Protein AF-A0A369KAS7-F1 (afdb_monomer)

Nearest PDB structures (foldseek):
  7tut-assembly1_8  TM=4.478E-01  e=4.231E-01  Canis lupus
  7ocf-assembly1_E  TM=4.671E-01  e=6.446E+00  Rattus norvegicus
  7q83-assembly2_D  TM=2.898E-01  e=2.465E+00  Saccharomyces cerevisiae S288C
  7x8v-assembly5_E  TM=2.501E-01  e=6.800E+00  Oryza sativa Japonica Group

pLDDT: mean 84.28, std 13.98, range [41.56, 97.69]

Foldseek 3Di:
DDDDPPDPPPVVVVPLDDLLVLLVLLVVLLVLLVVLVVLVVVCPPPHDPVSVVVSVVSQVVSLVSLVVSLVSVCVQQVVSVVVVVVVVPVCPPPDDPDGSSRDDSPQVVVDPDCVRHPVVSVVSNVVVVVVVVVVVVVQLVVLVVVLVVLVVCCVPPVPPPPCCPVSVVVNVVSVVSND

Structure (mmCIF, N/CA/C/O backbone):
data_AF-A0A369KAS7-F1
#
_entry.id   AF-A0A369KAS7-F1
#
loop_
_atom_site.group_PDB
_atom_site.id
_atom_site.type_symbol
_atom_site.label_atom_id
_atom_site.label_alt_id
_atom_site.label_comp_id
_atom_site.label_asym_id
_atom_site.label_entity_id
_atom_site.label_seq_id
_atom_site.pdbx_PDB_ins_code
_atom_site.Cartn_x
_atom_site.Cartn_y
_atom_site.Cartn_z
_atom_site.occupancy
_atom_site.B_iso_or_equiv
_atom_site.auth_seq_id
_atom_site.auth_comp_id
_atom_site.auth_asym_id
_atom_site.auth_atom_id
_atom_site.pdbx_PDB_model_num
ATOM 1 N N . MET A 1 1 ? 56.489 -11.728 -17.240 1.00 41.56 1 MET A N 1
ATOM 2 C CA . MET A 1 1 ? 56.000 -10.384 -16.871 1.00 41.56 1 MET A CA 1
ATOM 3 C C . MET A 1 1 ? 54.566 -10.352 -17.334 1.00 41.56 1 MET A C 1
ATOM 5 O O . MET A 1 1 ? 54.304 -10.051 -18.486 1.00 41.56 1 MET A O 1
ATOM 9 N N . GLU A 1 2 ? 53.698 -10.860 -16.476 1.00 47.53 2 GLU A N 1
ATOM 10 C CA . GLU A 1 2 ? 52.339 -11.264 -16.804 1.00 47.53 2 GLU A CA 1
ATOM 11 C C . GLU A 1 2 ? 51.550 -11.097 -15.509 1.00 47.53 2 GLU A C 1
ATOM 13 O O . GLU A 1 2 ? 51.854 -11.744 -14.508 1.00 47.53 2 GLU A O 1
ATOM 18 N N . VAL A 1 3 ? 50.629 -10.144 -15.513 1.00 44.31 3 VAL A N 1
ATOM 19 C CA . VAL A 1 3 ? 49.544 -10.019 -14.544 1.00 44.31 3 VAL A CA 1
ATOM 20 C C . VAL A 1 3 ? 48.341 -9.723 -15.418 1.00 44.31 3 VAL A C 1
ATOM 22 O O . VAL A 1 3 ? 48.383 -8.781 -16.208 1.00 44.31 3 VAL A O 1
ATOM 25 N N . ALA A 1 4 ? 47.352 -10.606 -15.371 1.00 47.84 4 ALA A N 1
ATOM 26 C CA . ALA A 1 4 ? 46.187 -10.518 -16.231 1.00 47.84 4 ALA A CA 1
ATOM 27 C C . ALA A 1 4 ? 45.293 -9.345 -15.811 1.00 47.84 4 ALA A C 1
ATOM 29 O O . ALA A 1 4 ? 45.021 -9.182 -14.621 1.00 47.84 4 ALA A O 1
ATOM 30 N N . ASP A 1 5 ? 44.773 -8.613 -16.796 1.00 50.47 5 ASP A N 1
ATOM 31 C CA . ASP A 1 5 ? 43.513 -7.886 -16.648 1.00 50.47 5 ASP A CA 1
ATOM 32 C C . ASP A 1 5 ? 42.395 -8.935 -16.514 1.00 50.47 5 ASP A C 1
ATOM 34 O O . ASP A 1 5 ? 41.805 -9.377 -17.502 1.00 50.47 5 ASP A O 1
ATOM 38 N N . HIS A 1 6 ? 42.169 -9.417 -15.290 1.00 51.28 6 HIS A N 1
ATOM 39 C CA . HIS A 1 6 ? 41.098 -10.362 -14.988 1.00 51.28 6 HIS A CA 1
ATOM 40 C C . HIS A 1 6 ? 39.813 -9.603 -14.656 1.00 51.28 6 HIS A C 1
ATOM 42 O O . HIS A 1 6 ? 39.513 -9.348 -13.500 1.00 51.28 6 HIS A O 1
ATOM 48 N N . ASP A 1 7 ? 39.100 -9.243 -15.718 1.00 52.47 7 ASP A N 1
ATOM 49 C CA . ASP A 1 7 ? 37.638 -9.314 -15.819 1.00 52.47 7 ASP A CA 1
ATOM 50 C C . ASP A 1 7 ? 36.790 -8.963 -14.572 1.00 52.47 7 ASP A C 1
ATOM 52 O O . ASP A 1 7 ? 35.930 -9.732 -14.145 1.00 52.47 7 ASP A O 1
ATOM 56 N N . ASP A 1 8 ? 36.945 -7.743 -14.047 1.00 50.62 8 ASP A N 1
ATOM 57 C CA . ASP A 1 8 ? 36.027 -7.147 -13.051 1.00 50.62 8 ASP A CA 1
ATOM 58 C C . ASP A 1 8 ? 34.587 -6.923 -13.600 1.00 50.62 8 ASP A C 1
ATOM 60 O O . ASP A 1 8 ? 33.756 -6.302 -12.940 1.00 50.62 8 ASP A O 1
ATOM 64 N N . SER A 1 9 ? 34.258 -7.388 -14.818 1.00 54.03 9 SER A N 1
ATOM 65 C CA . SER A 1 9 ? 32.955 -7.150 -15.467 1.00 54.03 9 SER A CA 1
ATOM 66 C C . SER A 1 9 ? 31.914 -8.248 -15.210 1.00 54.03 9 SER A C 1
ATOM 68 O O . SER A 1 9 ? 30.724 -8.009 -15.427 1.00 54.03 9 SER A O 1
ATOM 70 N N . GLU A 1 10 ? 32.317 -9.442 -14.759 1.00 45.47 10 GLU A N 1
ATOM 71 C CA . GLU A 1 10 ? 31.379 -10.554 -14.519 1.00 45.47 10 GLU A CA 1
ATOM 72 C C . GLU A 1 10 ? 30.671 -10.490 -13.149 1.00 45.47 10 GLU A C 1
ATOM 74 O O . GLU A 1 10 ? 29.582 -11.051 -13.003 1.00 45.47 10 GLU A O 1
ATOM 79 N N . ASP A 1 11 ? 31.235 -9.800 -12.150 1.00 45.78 11 ASP A N 1
ATOM 80 C CA . ASP A 1 11 ? 30.704 -9.805 -10.772 1.00 45.78 11 ASP A CA 1
ATOM 81 C C . ASP A 1 11 ? 29.477 -8.877 -10.604 1.00 45.78 11 ASP A C 1
ATOM 83 O O . ASP A 1 11 ? 28.514 -9.219 -9.911 1.00 45.78 11 ASP A O 1
ATOM 87 N N . ASP A 1 12 ? 29.423 -7.759 -11.344 1.00 49.69 12 ASP A N 1
ATOM 88 C CA . ASP A 1 12 ? 28.273 -6.831 -11.364 1.00 49.69 12 ASP A CA 1
ATOM 89 C C . ASP A 1 12 ? 26.982 -7.477 -11.919 1.00 49.69 12 ASP A C 1
ATOM 91 O O . ASP A 1 12 ? 25.868 -7.066 -11.577 1.00 49.69 12 ASP A O 1
ATOM 95 N N . LEU A 1 13 ? 27.099 -8.527 -12.743 1.00 49.88 13 LEU A N 1
ATOM 96 C CA . LEU A 1 13 ? 25.947 -9.261 -13.282 1.00 49.88 13 LEU A CA 1
ATOM 97 C C . LEU A 1 13 ? 25.299 -10.204 -12.252 1.00 49.88 13 LEU A C 1
ATOM 99 O O . LEU A 1 13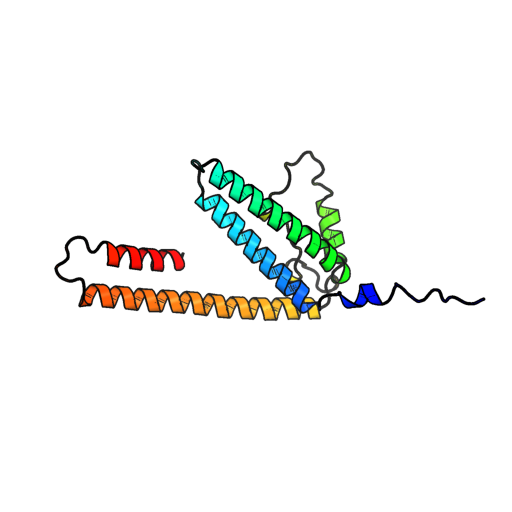 ? 24.134 -10.577 -12.412 1.00 49.88 13 LEU A O 1
ATOM 103 N N . GLN A 1 14 ? 26.010 -10.588 -11.185 1.00 51.88 14 GLN A N 1
ATOM 104 C CA . GLN A 1 14 ? 25.541 -11.603 -1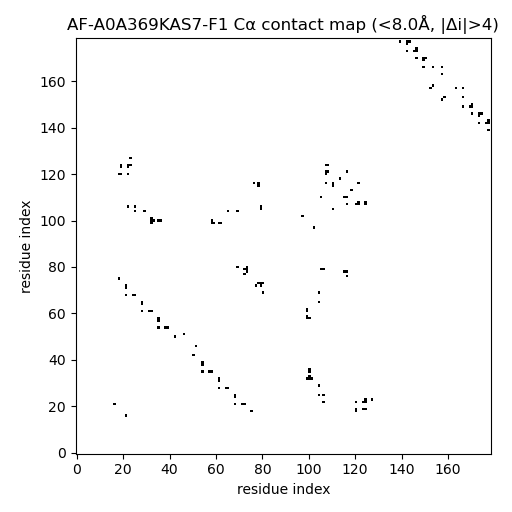0.230 1.00 51.88 14 GLN A CA 1
ATOM 105 C C . GLN A 1 14 ? 24.532 -11.072 -9.200 1.00 51.88 14 GLN A C 1
ATOM 107 O O . GLN A 1 14 ? 23.839 -11.861 -8.557 1.00 51.88 14 GLN A O 1
ATOM 112 N N . ASN A 1 15 ? 24.392 -9.749 -9.069 1.00 60.00 15 ASN A N 1
ATOM 113 C CA . ASN A 1 15 ? 23.429 -9.111 -8.162 1.00 60.00 15 ASN A CA 1
ATOM 114 C C . ASN A 1 15 ? 22.131 -8.650 -8.866 1.00 60.00 15 ASN A C 1
ATOM 116 O O . ASN A 1 15 ? 21.313 -7.935 -8.284 1.00 60.00 15 ASN A O 1
ATOM 120 N N . ILE A 1 16 ? 21.925 -9.042 -10.128 1.00 65.12 16 ILE A N 1
ATOM 121 C CA . ILE A 1 16 ? 20.727 -8.686 -10.894 1.00 65.12 16 ILE A CA 1
ATOM 122 C C . ILE A 1 16 ? 19.536 -9.541 -10.413 1.00 65.12 16 ILE A C 1
ATOM 124 O O . ILE A 1 16 ? 19.394 -10.720 -10.745 1.00 65.12 16 ILE A O 1
ATOM 128 N N . SER A 1 17 ? 18.656 -8.927 -9.621 1.00 78.62 17 SER A N 1
ATOM 129 C CA . SER A 1 17 ? 17.471 -9.562 -9.034 1.00 78.62 17 SER A CA 1
ATOM 130 C C . SER A 1 17 ? 16.457 -10.005 -10.093 1.00 78.62 17 SER A C 1
ATOM 132 O O . SER A 1 17 ? 15.989 -9.194 -10.885 1.00 78.62 17 SER A O 1
ATOM 134 N N . HIS A 1 18 ? 16.061 -11.284 -10.072 1.00 89.62 18 HIS A N 1
ATOM 135 C CA . HIS A 1 18 ? 15.159 -11.892 -11.061 1.00 89.62 18 HIS A CA 1
ATOM 136 C C . HIS A 1 18 ? 13.913 -11.019 -11.371 1.00 89.62 18 HIS A C 1
ATOM 138 O O . HIS A 1 18 ? 13.282 -10.526 -10.433 1.00 89.62 18 HIS A O 1
ATOM 144 N N . PRO A 1 19 ? 13.452 -10.900 -12.639 1.00 91.00 19 PRO A N 1
ATOM 145 C CA . PRO A 1 19 ? 12.406 -9.945 -13.035 1.00 91.00 19 PRO A CA 1
ATOM 146 C C . PRO A 1 19 ? 11.114 -9.985 -12.200 1.00 91.00 19 PRO A C 1
ATOM 148 O O . PRO A 1 19 ? 10.513 -8.952 -11.915 1.00 91.00 19 PRO A O 1
ATOM 151 N N . MET A 1 20 ? 10.690 -11.177 -11.765 1.00 92.62 20 MET A N 1
ATOM 152 C CA . MET A 1 20 ? 9.540 -11.346 -10.863 1.00 92.62 20 MET A CA 1
ATOM 153 C C . MET A 1 20 ? 9.744 -10.650 -9.504 1.00 92.62 20 MET A C 1
ATOM 155 O O . MET A 1 20 ? 8.800 -10.072 -8.971 1.00 92.62 20 MET A O 1
ATOM 159 N N . VAL A 1 21 ? 10.959 -10.689 -8.950 1.00 94.06 21 VAL A N 1
ATOM 160 C CA . VAL A 1 21 ? 11.313 -10.053 -7.672 1.00 94.06 21 VAL A CA 1
ATOM 161 C C . VAL A 1 21 ? 11.345 -8.535 -7.830 1.00 94.06 21 VAL A C 1
ATOM 163 O O . VAL A 1 21 ? 10.779 -7.839 -6.993 1.00 94.06 21 VAL A O 1
ATOM 166 N N . MET A 1 22 ? 11.881 -8.012 -8.939 1.00 94.44 22 MET A N 1
ATOM 167 C CA . MET A 1 22 ? 11.775 -6.585 -9.274 1.00 94.44 22 MET A CA 1
ATOM 168 C C . MET A 1 22 ? 10.300 -6.129 -9.337 1.00 94.44 22 MET A C 1
ATOM 170 O O . MET A 1 22 ? 9.957 -5.093 -8.764 1.00 94.44 22 MET A O 1
ATOM 174 N N . ILE A 1 23 ? 9.399 -6.897 -9.966 1.00 95.12 23 ILE A N 1
ATOM 175 C CA . ILE A 1 23 ? 7.957 -6.575 -9.974 1.00 95.12 23 ILE A CA 1
ATOM 176 C C . ILE A 1 23 ? 7.354 -6.644 -8.560 1.00 95.12 23 ILE A C 1
ATOM 178 O O . ILE A 1 23 ? 6.619 -5.735 -8.175 1.00 95.12 23 ILE A O 1
ATOM 182 N N . ALA A 1 24 ? 7.682 -7.667 -7.766 1.00 95.44 24 ALA A N 1
ATOM 183 C CA . ALA A 1 24 ? 7.203 -7.798 -6.387 1.00 95.44 24 ALA A CA 1
ATOM 184 C C . ALA A 1 24 ? 7.665 -6.628 -5.495 1.00 95.44 24 ALA A C 1
ATOM 186 O O . ALA A 1 24 ? 6.859 -6.067 -4.753 1.00 95.44 24 ALA A O 1
ATOM 187 N N . ASN A 1 25 ? 8.921 -6.193 -5.633 1.00 95.25 25 ASN A N 1
ATOM 188 C CA . ASN A 1 25 ? 9.454 -4.995 -4.980 1.00 95.25 25 ASN A CA 1
ATOM 189 C C . ASN A 1 25 ? 8.662 -3.740 -5.389 1.00 95.25 25 ASN A C 1
ATOM 191 O O . ASN A 1 25 ? 8.308 -2.930 -4.534 1.00 95.25 25 ASN A O 1
ATOM 195 N N . GLY A 1 26 ? 8.315 -3.605 -6.671 1.00 95.38 26 GLY A N 1
ATOM 196 C CA . GLY A 1 26 ? 7.485 -2.507 -7.172 1.00 95.38 26 GLY A CA 1
ATOM 197 C C . GLY A 1 26 ? 6.060 -2.501 -6.608 1.00 95.38 26 GLY A C 1
ATOM 198 O O . GLY A 1 26 ? 5.543 -1.442 -6.256 1.00 95.38 26 GLY A O 1
ATOM 199 N N . LEU A 1 27 ? 5.437 -3.673 -6.449 1.00 95.81 27 LEU A N 1
ATOM 200 C CA . LEU A 1 27 ? 4.130 -3.808 -5.791 1.00 95.81 27 LEU A CA 1
ATOM 201 C C . LEU A 1 27 ? 4.207 -3.465 -4.294 1.00 95.81 27 LEU A C 1
ATOM 203 O O . LEU A 1 27 ? 3.337 -2.759 -3.788 1.00 95.81 27 LEU A O 1
ATOM 207 N N . GLN A 1 28 ? 5.280 -3.866 -3.604 1.00 95.75 28 GLN A N 1
ATOM 208 C CA . GLN A 1 28 ? 5.523 -3.474 -2.211 1.00 95.75 28 GLN A CA 1
ATOM 209 C C . GLN A 1 28 ? 5.740 -1.957 -2.064 1.00 95.75 28 GLN A C 1
ATOM 211 O O . GLN A 1 28 ? 5.342 -1.377 -1.054 1.00 95.75 28 GLN A O 1
ATOM 216 N N . LEU A 1 29 ? 6.332 -1.290 -3.061 1.00 96.50 29 LEU A N 1
ATOM 217 C CA . LEU A 1 29 ? 6.420 0.172 -3.097 1.00 96.50 29 LEU A CA 1
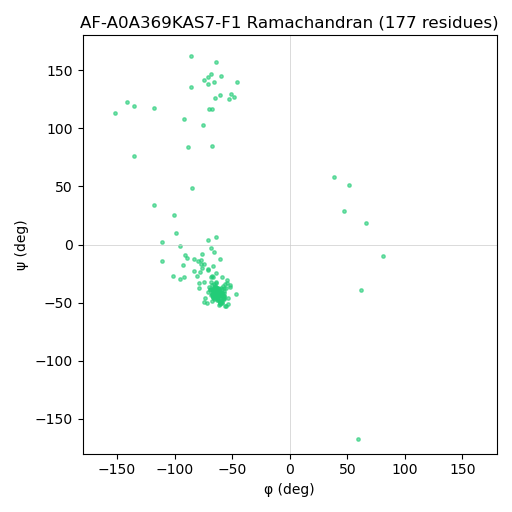ATOM 218 C C . LEU A 1 29 ? 5.049 0.828 -3.340 1.00 96.50 29 LEU A C 1
ATOM 220 O O . LEU A 1 29 ? 4.768 1.844 -2.710 1.00 96.50 29 LEU A O 1
ATOM 224 N N . GLU A 1 30 ? 4.176 0.240 -4.168 1.00 95.56 30 GLU A N 1
ATOM 225 C CA . GLU A 1 30 ? 2.780 0.689 -4.342 1.00 95.56 30 GLU A CA 1
ATOM 226 C C . GLU A 1 30 ? 1.975 0.544 -3.027 1.00 95.56 30 GLU A C 1
ATOM 228 O O . GLU A 1 30 ? 1.183 1.426 -2.685 1.00 95.56 30 GLU A O 1
ATOM 233 N N . ASP A 1 31 ? 2.206 -0.521 -2.247 1.00 94.25 31 ASP A N 1
ATOM 234 C CA . ASP A 1 31 ? 1.661 -0.688 -0.888 1.00 94.25 31 ASP A CA 1
ATOM 235 C C . ASP A 1 31 ? 2.241 0.333 0.113 1.00 94.25 31 ASP A C 1
ATOM 237 O O . ASP A 1 31 ? 1.487 0.936 0.881 1.00 94.25 31 ASP A O 1
ATOM 241 N N . ASP A 1 32 ? 3.560 0.566 0.111 1.00 94.94 32 ASP A N 1
ATOM 242 C CA . ASP A 1 32 ? 4.215 1.559 0.978 1.00 94.94 32 ASP A CA 1
ATOM 243 C C . ASP A 1 32 ? 3.742 2.996 0.648 1.00 94.94 32 ASP A C 1
ATOM 245 O O . ASP A 1 32 ? 3.560 3.802 1.564 1.00 94.94 32 ASP A O 1
ATOM 249 N N . GLN A 1 33 ? 3.490 3.321 -0.629 1.00 95.69 33 GLN A N 1
ATOM 250 C CA . GLN A 1 33 ? 2.911 4.603 -1.064 1.00 95.69 33 GLN A CA 1
ATOM 251 C C . GLN A 1 33 ? 1.469 4.782 -0.576 1.00 95.69 33 GLN A C 1
ATOM 253 O O . GLN A 1 33 ? 1.159 5.835 -0.015 1.00 95.69 33 GLN A O 1
ATOM 258 N N . ARG A 1 34 ? 0.608 3.764 -0.730 1.00 93.50 34 ARG A N 1
ATOM 259 C CA . ARG A 1 34 ? -0.773 3.791 -0.209 1.00 93.50 34 ARG A CA 1
ATOM 260 C C . ARG A 1 34 ? -0.787 3.992 1.304 1.00 93.50 34 ARG A C 1
ATOM 262 O O . ARG A 1 34 ? -1.361 4.964 1.781 1.00 93.50 34 ARG A O 1
ATOM 269 N N . ARG A 1 35 ? -0.008 3.194 2.042 1.00 92.19 35 ARG A N 1
ATOM 270 C CA . ARG A 1 35 ? 0.156 3.356 3.496 1.00 92.19 35 ARG A CA 1
ATOM 271 C C . ARG A 1 35 ? 0.666 4.745 3.873 1.00 92.19 35 ARG A C 1
ATOM 273 O O . ARG A 1 35 ? 0.261 5.272 4.906 1.00 92.19 35 ARG A O 1
ATOM 280 N N . LEU A 1 36 ? 1.566 5.348 3.092 1.00 93.06 36 LEU A N 1
ATOM 281 C CA . LEU A 1 36 ? 2.025 6.714 3.351 1.00 93.06 36 LEU A CA 1
ATOM 282 C C . LEU A 1 36 ? 0.886 7.729 3.173 1.00 93.06 36 LEU A C 1
ATOM 284 O O . LEU A 1 36 ? 0.759 8.603 4.026 1.00 93.06 36 LEU A O 1
ATOM 288 N N . ALA A 1 37 ? 0.053 7.596 2.137 1.00 92.44 37 ALA A N 1
ATOM 289 C CA . ALA A 1 37 ? -1.137 8.427 1.943 1.00 92.44 37 ALA A CA 1
ATOM 290 C C . ALA A 1 37 ? -2.128 8.286 3.114 1.00 92.44 37 ALA A C 1
ATOM 292 O O . ALA A 1 37 ? -2.466 9.292 3.737 1.00 92.44 37 ALA A O 1
ATOM 293 N N . ASP A 1 38 ? -2.464 7.058 3.521 1.00 90.50 38 ASP A N 1
ATOM 294 C CA . ASP A 1 38 ? -3.358 6.799 4.661 1.00 90.50 38 ASP A CA 1
ATOM 295 C C . ASP A 1 38 ? -2.835 7.445 5.962 1.00 90.50 38 ASP A C 1
ATOM 297 O O . ASP A 1 38 ? -3.590 8.022 6.745 1.00 90.50 38 ASP A O 1
ATOM 301 N N . ASN A 1 39 ? -1.513 7.396 6.194 1.00 88.88 39 ASN A N 1
ATOM 302 C CA . ASN A 1 39 ? -0.870 8.043 7.346 1.00 88.88 39 ASN A CA 1
ATOM 303 C C . ASN A 1 39 ? -0.895 9.583 7.272 1.00 88.88 39 ASN A C 1
ATOM 305 O O . ASN A 1 39 ? -0.841 10.226 8.321 1.00 88.88 39 ASN A O 1
ATOM 309 N N . ILE A 1 40 ? -0.925 10.178 6.074 1.00 88.94 40 ILE A N 1
ATOM 310 C CA . ILE A 1 40 ? -1.060 11.631 5.880 1.00 88.94 40 ILE A CA 1
ATOM 311 C C . ILE A 1 40 ? -2.487 12.052 6.226 1.00 88.94 40 ILE A C 1
ATOM 313 O O . ILE A 1 40 ? -2.677 12.955 7.043 1.00 88.94 40 ILE A O 1
ATOM 317 N N . ASP A 1 41 ? -3.474 11.359 5.662 1.00 88.38 41 ASP A N 1
ATOM 318 C CA . ASP A 1 41 ? -4.890 11.686 5.833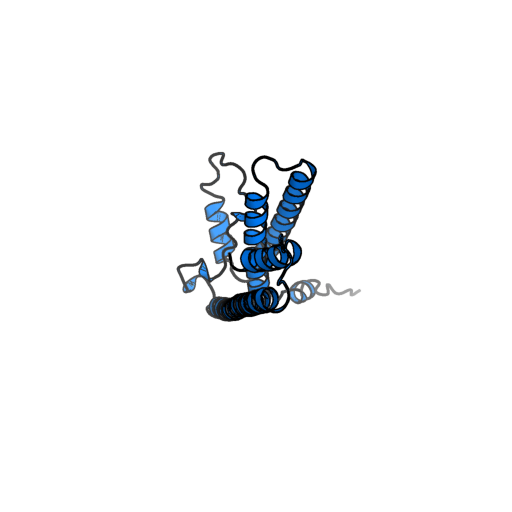 1.00 88.38 41 ASP A CA 1
ATOM 319 C C . ASP A 1 41 ? -5.348 11.472 7.286 1.00 88.38 41 ASP A C 1
ATOM 321 O O . ASP A 1 41 ? -6.054 12.311 7.850 1.00 88.38 41 ASP A O 1
ATOM 325 N N . ALA A 1 42 ? -4.853 10.422 7.951 1.00 87.00 42 ALA A N 1
ATOM 326 C CA . ALA A 1 42 ? -5.127 10.150 9.364 1.00 87.00 42 ALA A CA 1
ATOM 327 C C . ALA A 1 42 ? -4.531 11.184 10.344 1.00 87.00 42 ALA A C 1
ATOM 329 O O . ALA A 1 42 ? -4.957 11.244 11.500 1.00 87.00 42 ALA A O 1
ATOM 330 N N . LEU A 1 43 ? -3.542 11.987 9.930 1.00 85.75 43 LEU A N 1
ATOM 331 C CA . LEU A 1 43 ? -2.864 12.948 10.812 1.00 85.75 43 LEU A CA 1
ATOM 332 C C . LEU A 1 43 ? -3.653 14.252 11.009 1.00 85.75 43 LEU A C 1
ATOM 334 O O . LEU A 1 43 ? -3.518 14.904 12.049 1.00 85.75 43 LEU A O 1
ATOM 338 N N . GLY A 1 44 ? -4.484 14.617 10.028 1.00 78.19 44 GLY A N 1
ATOM 339 C CA . GLY A 1 44 ? -5.350 15.795 10.062 1.00 78.19 44 GLY A CA 1
ATOM 340 C C . GLY A 1 44 ? -4.623 17.140 10.229 1.00 78.19 44 GLY A C 1
ATOM 341 O O . GLY A 1 44 ? -3.405 17.261 10.114 1.00 78.19 44 GLY A O 1
ATOM 342 N N . GLN A 1 45 ? -5.394 18.192 10.525 1.00 75.38 45 GLN A N 1
ATOM 343 C CA . GLN A 1 45 ? -4.883 19.570 10.649 1.00 75.38 45 GLN A CA 1
ATOM 344 C C . GLN A 1 45 ? -4.125 19.856 11.961 1.00 75.38 45 GLN A C 1
ATOM 346 O O . GLN A 1 45 ? -3.542 20.928 12.114 1.00 75.38 45 GLN A O 1
ATOM 351 N N . HIS A 1 46 ? -4.138 18.930 12.923 1.00 79.44 46 HIS A N 1
ATOM 352 C CA . HIS A 1 46 ? -3.563 19.117 14.264 1.00 79.44 46 HIS A CA 1
ATOM 353 C C . HIS A 1 46 ? -2.421 18.133 14.553 1.00 79.44 46 HIS A C 1
ATOM 355 O O . HIS A 1 46 ? -2.222 17.694 15.686 1.00 79.44 46 HIS A O 1
ATOM 361 N N . ALA A 1 47 ? -1.657 17.792 13.514 1.00 82.94 47 ALA A N 1
ATOM 362 C CA . ALA A 1 47 ? -0.472 16.958 13.622 1.00 82.94 47 ALA A CA 1
ATOM 363 C C . ALA A 1 47 ? 0.596 17.594 14.533 1.00 82.94 47 ALA A C 1
ATOM 365 O O . ALA A 1 47 ? 1.025 18.732 14.340 1.00 82.94 47 ALA A O 1
ATOM 366 N N . THR A 1 48 ? 1.083 16.828 15.508 1.00 89.06 48 THR A N 1
ATOM 367 C CA . THR A 1 48 ? 2.185 17.234 16.391 1.00 89.06 48 THR A CA 1
ATOM 368 C C . THR A 1 48 ? 3.493 17.311 15.601 1.00 89.06 48 THR A C 1
ATOM 370 O O . THR A 1 48 ? 3.752 16.451 14.759 1.00 89.06 48 THR A O 1
ATOM 373 N N . SER A 1 49 ? 4.401 18.234 15.937 1.00 87.75 49 SER A N 1
ATOM 374 C CA . SER A 1 49 ? 5.715 18.367 15.276 1.00 87.75 49 SER A CA 1
ATOM 375 C C . SER A 1 49 ? 6.509 17.053 15.216 1.00 87.75 49 SER A C 1
ATOM 377 O O . SER A 1 49 ? 7.160 16.766 14.216 1.00 87.75 49 SER A O 1
ATOM 379 N N . LYS A 1 50 ? 6.400 16.204 16.252 1.00 90.19 50 LYS A N 1
ATOM 380 C CA . LYS A 1 50 ? 6.981 14.849 16.268 1.00 90.19 50 LYS A CA 1
ATOM 381 C C . LYS A 1 50 ? 6.376 13.936 15.194 1.00 90.19 50 LYS A C 1
ATOM 383 O O . LYS A 1 50 ? 7.113 13.210 14.541 1.00 90.19 50 LYS A O 1
ATOM 388 N N . GLN A 1 51 ? 5.057 13.975 15.004 1.00 88.00 51 GLN A N 1
ATOM 389 C CA . GLN A 1 51 ? 4.366 13.176 13.989 1.00 88.00 51 GLN A CA 1
ATOM 390 C C . GLN A 1 51 ? 4.735 13.650 12.576 1.00 88.00 51 GLN A C 1
ATOM 392 O O . GLN A 1 51 ? 5.046 12.822 11.724 1.00 88.00 51 GLN A O 1
ATOM 397 N N . LEU A 1 52 ? 4.789 14.970 12.354 1.00 88.06 52 LEU A N 1
ATOM 398 C CA . LEU A 1 52 ? 5.244 15.564 11.091 1.00 88.06 52 LEU A CA 1
ATOM 399 C C . LEU A 1 52 ? 6.695 15.178 10.762 1.00 88.06 52 LEU A C 1
ATOM 401 O O . LEU A 1 52 ? 6.983 14.807 9.627 1.00 88.06 52 LEU A O 1
ATOM 405 N N . ALA A 1 53 ? 7.594 15.192 11.751 1.00 90.69 53 ALA A N 1
ATOM 406 C CA . ALA A 1 53 ? 8.976 14.747 11.575 1.00 90.69 53 ALA A CA 1
ATOM 407 C C . ALA A 1 53 ? 9.064 13.255 11.197 1.00 90.69 53 ALA A C 1
ATOM 409 O O . ALA A 1 53 ? 9.741 12.912 10.230 1.00 90.69 53 ALA A O 1
ATOM 410 N N . THR A 1 54 ? 8.332 12.374 11.892 1.00 91.06 54 THR A N 1
ATOM 411 C CA . THR A 1 54 ? 8.270 10.936 11.561 1.00 91.06 54 THR A CA 1
ATOM 412 C C . THR A 1 54 ? 7.693 10.687 10.164 1.00 91.06 54 THR A C 1
ATOM 414 O O . THR A 1 54 ? 8.166 9.811 9.442 1.00 91.06 54 THR A O 1
ATOM 417 N N . LEU A 1 55 ? 6.683 11.457 9.757 1.00 90.38 55 LEU A N 1
ATOM 418 C CA . LEU A 1 55 ? 6.087 11.373 8.426 1.00 90.38 55 LEU A CA 1
ATOM 419 C C . LEU A 1 55 ? 7.075 11.813 7.331 1.00 90.38 55 LEU A C 1
ATOM 421 O O . LEU A 1 55 ? 7.224 11.120 6.324 1.00 90.38 55 LEU A O 1
ATOM 425 N N . ALA A 1 56 ? 7.787 12.924 7.543 1.00 90.00 56 ALA A N 1
ATOM 426 C CA . ALA A 1 56 ? 8.829 13.397 6.635 1.00 90.00 56 ALA A CA 1
ATOM 427 C C . ALA A 1 56 ? 9.981 12.384 6.514 1.00 90.00 56 ALA A C 1
ATOM 429 O O . ALA A 1 56 ? 10.457 12.122 5.410 1.00 90.00 56 ALA A O 1
ATOM 430 N N . GLU A 1 57 ? 10.390 11.759 7.621 1.00 92.75 57 GLU A N 1
ATOM 431 C CA . GLU A 1 57 ? 11.392 10.692 7.621 1.00 92.75 57 GLU A CA 1
ATOM 432 C C . GLU A 1 57 ? 10.941 9.487 6.779 1.00 92.75 57 GLU A C 1
ATOM 434 O O . GLU A 1 57 ? 11.659 9.087 5.862 1.00 92.75 57 GLU A O 1
ATOM 439 N N . ARG A 1 58 ? 9.730 8.960 7.016 1.00 91.69 58 ARG A N 1
ATOM 440 C CA . ARG A 1 58 ? 9.151 7.853 6.230 1.00 91.69 58 ARG A CA 1
ATOM 441 C C . ARG A 1 58 ? 9.051 8.189 4.742 1.00 91.69 58 ARG A C 1
ATOM 443 O O . ARG A 1 58 ? 9.425 7.372 3.906 1.00 91.69 58 ARG A O 1
ATOM 450 N N . SER A 1 59 ? 8.597 9.398 4.414 1.00 92.75 59 SER A N 1
ATOM 451 C CA . SER A 1 59 ? 8.518 9.888 3.035 1.00 92.75 59 SER A CA 1
ATOM 452 C C . SER A 1 59 ? 9.897 9.934 2.365 1.00 92.75 59 SER A C 1
ATOM 454 O O . SER A 1 59 ? 10.059 9.457 1.244 1.00 92.75 59 SER A O 1
ATOM 456 N N . ASN A 1 60 ? 10.925 10.415 3.068 1.00 93.19 60 ASN A N 1
ATOM 457 C CA . ASN A 1 60 ? 12.297 10.441 2.559 1.00 93.19 60 ASN A CA 1
ATOM 458 C C . ASN A 1 60 ? 12.896 9.033 2.397 1.00 93.19 60 ASN A C 1
ATOM 460 O O . ASN A 1 60 ? 13.585 8.776 1.409 1.00 93.19 60 ASN A O 1
ATOM 464 N N . GLN A 1 61 ? 12.626 8.112 3.328 1.00 94.44 61 GLN A N 1
ATOM 465 C CA . GLN A 1 61 ? 13.040 6.709 3.218 1.00 94.44 61 GLN A CA 1
ATOM 466 C C . GLN A 1 61 ? 12.389 6.032 2.003 1.00 94.44 61 GLN A C 1
ATOM 468 O O . GLN A 1 61 ? 13.093 5.430 1.192 1.00 94.44 61 GLN A O 1
ATOM 473 N N . LEU A 1 62 ? 11.072 6.186 1.823 1.00 94.94 62 LEU A N 1
ATOM 474 C CA . LEU A 1 62 ? 10.350 5.635 0.674 1.00 94.94 62 LEU A CA 1
ATOM 475 C C . LEU A 1 62 ? 10.857 6.224 -0.650 1.00 94.94 62 LEU A C 1
ATOM 477 O O . LEU A 1 62 ? 11.120 5.475 -1.585 1.00 94.94 62 LEU A O 1
ATOM 481 N N . ARG A 1 63 ? 11.103 7.539 -0.717 1.00 94.19 63 ARG A N 1
ATOM 482 C CA . ARG A 1 63 ? 11.654 8.196 -1.915 1.00 94.19 63 ARG A CA 1
ATOM 483 C C . ARG A 1 63 ? 13.021 7.632 -2.320 1.00 94.19 63 ARG A C 1
ATOM 485 O O . ARG A 1 63 ? 13.275 7.469 -3.509 1.00 94.19 63 ARG A O 1
ATOM 492 N N . ARG A 1 64 ? 13.880 7.288 -1.350 1.00 94.50 64 ARG A N 1
ATOM 493 C CA . ARG A 1 64 ? 15.167 6.614 -1.610 1.00 94.50 64 ARG A CA 1
ATOM 494 C C . ARG A 1 64 ? 14.975 5.196 -2.148 1.00 94.50 64 ARG A C 1
ATOM 496 O O . ARG A 1 64 ? 15.622 4.857 -3.133 1.00 94.50 64 ARG A O 1
ATOM 503 N N . LYS A 1 65 ? 14.067 4.401 -1.559 1.00 94.94 65 LYS A N 1
ATOM 504 C CA . LYS A 1 65 ? 13.733 3.060 -2.081 1.00 94.94 65 LYS A CA 1
ATOM 505 C C . LYS A 1 65 ? 13.219 3.132 -3.523 1.00 94.94 65 LYS A C 1
ATOM 507 O O . LYS A 1 65 ? 13.680 2.370 -4.363 1.00 94.94 65 LYS A O 1
ATOM 512 N N . ILE A 1 66 ? 12.305 4.067 -3.805 1.00 94.75 66 ILE A N 1
ATOM 513 C CA . ILE A 1 66 ? 11.759 4.286 -5.151 1.00 94.75 66 ILE A CA 1
ATOM 514 C C . ILE A 1 66 ? 12.882 4.626 -6.131 1.00 94.75 66 ILE A C 1
ATOM 516 O O . ILE A 1 66 ? 12.874 4.077 -7.223 1.00 94.75 66 ILE A O 1
ATOM 520 N N . SER A 1 67 ? 13.857 5.465 -5.754 1.00 93.38 67 SER A N 1
ATOM 521 C CA . SER A 1 67 ? 15.010 5.777 -6.614 1.00 93.38 67 SER A CA 1
ATOM 522 C C . SER A 1 67 ? 15.848 4.536 -6.935 1.00 93.38 67 SER A C 1
ATOM 524 O O . SER A 1 67 ? 16.039 4.233 -8.103 1.00 93.38 67 SER A O 1
ATOM 526 N N . ALA A 1 68 ? 16.270 3.768 -5.926 1.00 93.38 68 ALA A N 1
ATOM 527 C CA . ALA A 1 68 ? 17.087 2.571 -6.154 1.00 93.38 68 ALA A CA 1
ATOM 528 C C . ALA A 1 68 ? 16.361 1.522 -7.022 1.00 93.38 68 ALA A C 1
ATOM 530 O O . ALA A 1 68 ? 16.935 0.966 -7.954 1.00 93.38 68 ALA A O 1
ATOM 531 N N . TRP A 1 69 ? 15.067 1.308 -6.769 1.00 94.94 69 TRP A N 1
ATOM 532 C CA . TRP A 1 69 ? 14.234 0.422 -7.586 1.00 94.94 69 TRP A CA 1
ATOM 533 C C . TRP A 1 69 ? 13.980 0.974 -9.001 1.00 94.94 69 TRP A C 1
ATOM 535 O O . TRP A 1 69 ? 13.875 0.218 -9.956 1.00 94.94 69 TRP A O 1
ATOM 545 N N . THR A 1 70 ? 13.911 2.296 -9.166 1.00 92.94 70 THR A N 1
ATOM 546 C CA . THR A 1 70 ? 13.781 2.991 -10.463 1.00 92.94 70 THR A CA 1
ATOM 547 C C . THR A 1 70 ? 15.009 2.763 -11.351 1.00 92.94 70 THR A C 1
ATOM 549 O O . THR A 1 70 ? 14.864 2.681 -12.579 1.00 92.94 70 THR A O 1
ATOM 552 N N . ASP A 1 71 ? 16.186 2.639 -10.738 1.00 91.31 71 ASP A N 1
ATOM 553 C CA . ASP A 1 71 ? 17.449 2.332 -11.408 1.00 91.31 71 ASP A CA 1
ATOM 554 C C . ASP A 1 71 ? 17.497 0.842 -11.807 1.00 91.31 71 ASP A C 1
ATOM 556 O O . ASP A 1 71 ? 17.675 0.540 -12.988 1.00 91.31 71 ASP A O 1
ATOM 560 N N . GLU A 1 72 ? 17.184 -0.080 -10.886 1.00 91.31 72 GLU A N 1
ATOM 561 C CA . GLU A 1 72 ? 17.007 -1.527 -11.153 1.00 91.31 72 GLU A CA 1
ATOM 562 C C . GLU A 1 72 ? 15.986 -1.788 -12.282 1.00 91.31 72 GLU A C 1
ATOM 564 O O . GLU A 1 72 ? 16.251 -2.518 -13.239 1.00 91.31 72 GLU A O 1
ATOM 569 N N . GLN A 1 73 ? 14.833 -1.112 -12.233 1.00 92.44 73 GLN A N 1
ATOM 570 C CA . GLN A 1 73 ? 13.764 -1.208 -13.229 1.00 92.44 73 GLN A CA 1
ATOM 571 C C . GLN A 1 73 ? 14.230 -0.818 -14.640 1.00 92.44 73 GLN A C 1
ATOM 573 O O . GLN A 1 73 ? 13.667 -1.304 -15.622 1.00 92.44 73 GLN A O 1
ATOM 578 N N . SER A 1 74 ? 15.242 0.046 -14.774 1.00 90.94 74 SER A N 1
ATOM 579 C CA . SER A 1 74 ? 15.722 0.497 -16.087 1.00 90.94 74 SER A CA 1
ATOM 580 C C . SER A 1 74 ? 16.392 -0.615 -16.904 1.00 90.94 74 SER A C 1
ATOM 582 O O . SER A 1 74 ? 16.306 -0.583 -18.131 1.00 90.94 74 SER A O 1
ATOM 584 N N . ILE A 1 75 ? 16.965 -1.622 -16.232 1.00 89.81 75 ILE A N 1
ATOM 585 C CA . ILE A 1 75 ? 17.592 -2.804 -16.846 1.00 89.81 75 ILE A CA 1
ATOM 586 C C . ILE A 1 75 ? 16.529 -3.663 -17.547 1.00 89.81 75 ILE A C 1
ATOM 588 O O . ILE A 1 75 ? 16.736 -4.149 -18.657 1.00 89.81 75 ILE A O 1
ATOM 592 N N . TYR A 1 76 ? 15.364 -3.817 -16.912 1.00 88.31 76 TYR A N 1
ATOM 593 C CA . TYR A 1 76 ? 14.290 -4.701 -17.369 1.00 88.31 76 TYR A CA 1
ATOM 594 C C . TYR A 1 76 ? 13.206 -4.015 -18.203 1.00 88.31 76 TYR A C 1
ATOM 596 O O . TYR A 1 76 ? 12.578 -4.656 -19.045 1.00 88.31 76 TYR A O 1
ATOM 604 N N . MET A 1 77 ? 12.957 -2.726 -17.970 1.00 89.12 77 MET A N 1
ATOM 605 C CA . MET A 1 77 ? 11.941 -1.937 -18.671 1.00 89.12 77 MET A CA 1
ATOM 606 C C . MET A 1 77 ? 12.493 -0.562 -19.081 1.00 89.12 77 MET A C 1
ATOM 608 O O . MET A 1 77 ? 12.114 0.458 -18.494 1.00 89.12 77 MET A O 1
ATOM 612 N N . PRO A 1 78 ? 13.327 -0.479 -20.138 1.00 88.19 78 PRO A N 1
ATOM 613 C CA . PRO A 1 78 ? 13.823 0.797 -20.666 1.00 88.19 78 PRO A CA 1
ATOM 614 C C . PRO A 1 78 ? 12.694 1.781 -21.022 1.00 88.19 78 PRO A C 1
ATOM 616 O O . PRO A 1 78 ? 12.815 2.989 -20.809 1.00 88.19 78 PRO A O 1
ATOM 619 N N . SER A 1 79 ? 11.549 1.263 -21.478 1.00 88.06 79 SER A N 1
ATOM 620 C CA . SER A 1 79 ? 10.319 2.023 -21.730 1.00 88.06 79 SER A CA 1
ATOM 621 C C . SER A 1 79 ? 9.829 2.801 -20.499 1.00 88.06 79 SER A C 1
ATOM 623 O O . SER A 1 79 ? 9.327 3.915 -20.641 1.00 88.06 79 SER A O 1
ATOM 625 N N . ALA A 1 80 ? 10.015 2.280 -19.279 1.00 89.00 80 ALA A N 1
ATOM 626 C CA . ALA A 1 80 ? 9.678 2.990 -18.041 1.00 89.00 80 ALA A CA 1
ATOM 627 C C . ALA A 1 80 ? 10.590 4.199 -17.811 1.00 89.00 80 ALA A C 1
ATOM 629 O O . ALA A 1 80 ? 10.104 5.283 -17.486 1.00 89.00 80 ALA A O 1
ATOM 630 N N . ALA A 1 81 ? 11.895 4.052 -18.053 1.00 88.06 81 ALA A N 1
ATOM 631 C CA . ALA A 1 81 ? 12.838 5.165 -17.979 1.00 88.06 81 ALA A CA 1
ATOM 632 C C . ALA A 1 81 ? 12.509 6.264 -19.007 1.00 88.06 81 ALA A C 1
ATOM 634 O O . ALA A 1 81 ? 12.531 7.450 -18.667 1.00 88.06 81 ALA A O 1
ATOM 635 N N . GLN A 1 82 ? 12.107 5.889 -20.227 1.00 87.88 82 GLN A N 1
ATOM 636 C CA . GLN A 1 82 ? 11.659 6.841 -21.251 1.00 87.88 82 GLN A CA 1
ATOM 637 C C . GLN A 1 82 ? 10.401 7.616 -20.828 1.00 87.88 82 GLN A C 1
ATOM 639 O O . GLN A 1 82 ? 10.370 8.841 -20.968 1.00 87.88 82 GLN A O 1
ATOM 644 N N . GLN A 1 83 ? 9.383 6.944 -20.273 1.00 87.56 83 GLN A N 1
ATOM 645 C CA . GLN A 1 83 ? 8.176 7.623 -19.779 1.00 87.56 83 GLN A CA 1
ATOM 646 C C . GLN A 1 83 ? 8.486 8.548 -18.593 1.00 87.56 83 GLN A C 1
ATOM 648 O O . GLN A 1 83 ? 8.009 9.683 -18.562 1.00 87.56 83 GLN A O 1
ATOM 653 N N . ARG A 1 84 ? 9.345 8.117 -17.656 1.00 88.06 84 ARG A N 1
ATOM 654 C CA . ARG A 1 84 ? 9.821 8.957 -16.543 1.00 88.06 84 ARG A CA 1
ATOM 655 C C . ARG A 1 84 ? 10.520 10.224 -17.047 1.00 88.06 84 ARG A C 1
ATOM 657 O O . ARG A 1 84 ? 10.172 11.314 -16.604 1.00 88.06 84 ARG A O 1
ATOM 664 N N . LEU A 1 85 ? 11.425 10.113 -18.022 1.00 86.00 85 LEU A N 1
ATOM 665 C CA . LEU A 1 85 ? 12.096 11.272 -18.626 1.00 86.00 85 LEU A CA 1
ATOM 666 C C . LEU A 1 85 ? 11.122 12.192 -19.383 1.00 86.00 85 LEU A C 1
ATOM 668 O O . LEU A 1 85 ? 11.282 13.413 -19.360 1.00 86.00 85 LEU A O 1
ATOM 672 N N . ARG A 1 86 ? 10.103 11.630 -20.045 1.00 85.12 86 ARG A N 1
ATOM 673 C CA . ARG A 1 86 ? 9.061 12.414 -20.724 1.00 85.12 86 ARG A CA 1
ATOM 674 C C . ARG A 1 86 ? 8.215 13.218 -19.738 1.00 85.12 86 ARG A C 1
ATOM 676 O O . ARG A 1 86 ? 7.894 14.354 -20.055 1.00 85.12 86 ARG A O 1
ATOM 683 N N . ASN A 1 87 ? 7.914 12.663 -18.565 1.00 81.31 87 ASN A N 1
ATOM 684 C CA . ASN A 1 87 ? 7.181 13.348 -17.495 1.00 81.31 87 ASN A CA 1
ATOM 685 C C . ASN A 1 87 ? 8.041 14.337 -16.686 1.00 81.31 87 ASN A C 1
ATOM 687 O O . ASN A 1 87 ? 7.498 15.268 -16.115 1.00 81.31 87 ASN A O 1
ATOM 691 N N . GLN A 1 88 ? 9.368 14.175 -16.641 1.00 78.94 88 GLN A N 1
ATOM 692 C CA . GLN A 1 88 ? 10.276 15.196 -16.085 1.00 78.94 88 GLN A CA 1
ATOM 693 C C . GLN A 1 88 ? 10.450 16.400 -17.031 1.00 78.94 88 GLN A C 1
ATOM 695 O O . GLN A 1 88 ? 10.896 17.473 -16.627 1.00 78.94 88 GLN A O 1
ATOM 700 N N . ARG A 1 89 ? 10.070 16.226 -18.302 1.00 73.44 89 ARG A N 1
ATOM 701 C CA . ARG A 1 89 ? 9.706 17.305 -19.229 1.00 73.44 89 ARG A CA 1
ATOM 702 C C . ARG A 1 89 ? 8.212 17.627 -19.028 1.00 73.44 89 ARG A C 1
ATOM 704 O O . ARG A 1 89 ? 7.487 16.849 -18.423 1.00 73.44 89 ARG A O 1
ATOM 711 N N . SER A 1 90 ? 7.740 18.783 -19.484 1.00 64.81 90 SER A N 1
ATOM 712 C CA . SER A 1 90 ? 6.488 19.445 -19.047 1.00 64.81 90 SER A CA 1
ATOM 713 C C . SER A 1 90 ? 6.427 19.860 -17.562 1.00 64.81 90 SER A C 1
ATOM 715 O O . SER A 1 90 ? 6.019 20.987 -17.305 1.00 64.81 90 SER A O 1
ATOM 717 N N . ASP A 1 91 ? 6.938 19.080 -16.600 1.00 63.00 91 ASP A N 1
ATOM 718 C CA . ASP A 1 91 ? 6.987 19.485 -15.173 1.00 63.00 91 ASP A CA 1
ATOM 719 C C . ASP A 1 91 ? 7.920 20.692 -14.891 1.00 63.00 91 ASP A C 1
ATOM 721 O O . ASP A 1 91 ? 7.949 21.229 -13.783 1.00 63.00 91 ASP A O 1
ATOM 725 N N . TYR A 1 92 ? 8.675 21.162 -15.893 1.00 56.41 92 TYR A N 1
ATOM 726 C CA . TYR A 1 92 ? 9.626 22.276 -15.787 1.00 56.41 92 TYR A CA 1
ATOM 727 C C . TYR A 1 92 ? 8.994 23.667 -15.558 1.00 56.41 92 TYR A C 1
ATOM 729 O O . TYR A 1 92 ? 9.726 24.638 -15.365 1.00 56.41 92 TYR A O 1
ATOM 737 N N . GLU A 1 93 ? 7.664 23.799 -15.537 1.00 55.31 93 GLU A N 1
ATOM 738 C CA . GLU A 1 93 ? 6.953 25.069 -15.297 1.00 55.31 93 GLU A CA 1
ATOM 739 C C . GLU A 1 93 ? 6.757 25.393 -13.800 1.00 55.31 93 GLU A C 1
ATOM 741 O O . GLU A 1 93 ? 5.671 25.745 -13.347 1.00 55.31 93 GLU A O 1
ATOM 746 N N . GLY A 1 94 ? 7.826 25.284 -13.002 1.00 53.50 94 GLY A N 1
ATOM 747 C CA . GLY A 1 94 ? 7.838 25.744 -11.602 1.00 53.50 94 GLY A CA 1
ATOM 748 C C . GLY A 1 94 ? 6.906 24.983 -10.648 1.00 53.50 94 GLY A C 1
ATOM 749 O O . GLY A 1 94 ? 6.577 25.494 -9.575 1.00 53.50 94 GLY A O 1
ATOM 750 N N . VAL A 1 95 ? 6.474 23.777 -11.024 1.00 58.12 95 VAL A N 1
ATOM 751 C CA . VAL A 1 95 ? 5.571 22.939 -10.227 1.00 58.12 95 VAL A CA 1
ATOM 752 C C . VAL A 1 95 ? 6.259 22.502 -8.928 1.00 58.12 95 VAL A C 1
ATOM 754 O O . VAL A 1 95 ? 7.447 22.173 -8.902 1.00 58.12 95 VAL A O 1
ATOM 757 N N . ALA A 1 96 ? 5.511 22.505 -7.820 1.00 60.00 96 ALA A N 1
ATOM 758 C CA . ALA A 1 96 ? 6.023 22.062 -6.526 1.00 60.00 96 ALA A CA 1
ATOM 759 C C . ALA A 1 96 ? 6.497 20.598 -6.584 1.00 60.00 96 ALA A C 1
ATOM 761 O O . ALA A 1 96 ? 5.893 19.770 -7.264 1.00 60.00 96 ALA A O 1
ATOM 762 N N . ALA A 1 97 ? 7.558 20.269 -5.841 1.00 70.06 97 ALA A N 1
ATOM 763 C CA . ALA A 1 97 ? 8.160 18.938 -5.871 1.00 70.06 97 ALA A CA 1
ATOM 764 C C . ALA A 1 97 ? 7.122 17.824 -5.625 1.00 70.06 97 ALA A C 1
ATOM 766 O O . ALA A 1 97 ? 6.448 17.819 -4.592 1.00 70.06 97 ALA A O 1
ATOM 767 N N . ILE A 1 98 ? 7.047 16.863 -6.556 1.00 78.06 98 ILE A N 1
ATOM 768 C CA . ILE A 1 98 ? 6.120 15.721 -6.504 1.00 78.06 98 ILE A CA 1
ATOM 769 C C . ILE A 1 98 ? 6.226 15.027 -5.138 1.00 78.06 98 ILE A C 1
ATOM 771 O O . ILE A 1 98 ? 7.333 14.711 -4.668 1.00 78.06 98 ILE A O 1
ATOM 775 N N . LYS A 1 99 ? 5.071 14.802 -4.498 1.00 84.88 99 LYS A N 1
ATOM 776 C CA . LYS A 1 99 ? 4.980 14.110 -3.208 1.00 84.88 99 LYS A CA 1
ATOM 777 C C . LYS A 1 99 ? 5.295 12.630 -3.402 1.00 84.88 99 LYS A C 1
ATOM 779 O O . LYS A 1 99 ? 4.913 12.041 -4.405 1.00 84.88 99 LYS A O 1
ATOM 784 N N . THR A 1 100 ? 5.953 12.006 -2.431 1.00 86.44 100 THR A N 1
ATOM 785 C CA . THR A 1 100 ? 6.460 10.630 -2.569 1.00 86.44 100 THR A CA 1
ATOM 786 C C . THR A 1 100 ? 5.371 9.595 -2.883 1.00 86.44 100 THR A C 1
ATOM 788 O O . THR A 1 100 ? 5.620 8.671 -3.656 1.00 86.44 100 THR A O 1
ATOM 791 N N . GLN A 1 101 ? 4.166 9.759 -2.333 1.00 88.69 101 GLN A N 1
ATOM 792 C CA . GLN A 1 101 ? 3.018 8.890 -2.610 1.00 88.69 101 GLN A CA 1
ATOM 793 C C . GLN A 1 101 ? 2.427 9.057 -4.023 1.00 88.69 101 GLN A C 1
ATOM 795 O O . GLN A 1 101 ? 1.789 8.135 -4.515 1.00 88.69 101 GLN A O 1
ATOM 800 N N . ASP A 1 102 ? 2.684 10.190 -4.687 1.00 86.88 102 ASP A N 1
ATOM 801 C CA . ASP A 1 102 ? 2.159 10.514 -6.022 1.00 86.88 102 ASP A CA 1
ATOM 802 C C . ASP A 1 102 ? 3.157 10.144 -7.149 1.00 86.88 102 ASP A C 1
ATOM 804 O O . ASP A 1 102 ? 2.876 10.337 -8.333 1.00 86.88 102 ASP A O 1
ATOM 808 N N . ILE A 1 103 ? 4.346 9.619 -6.807 1.00 89.12 103 ILE A N 1
ATOM 809 C CA . ILE A 1 103 ? 5.366 9.218 -7.789 1.00 89.12 103 ILE A CA 1
ATOM 810 C C . ILE A 1 103 ? 4.893 7.972 -8.549 1.00 89.12 103 ILE A C 1
ATOM 812 O O . ILE A 1 103 ? 4.765 6.891 -7.976 1.00 89.12 103 ILE A O 1
ATOM 816 N N . LEU A 1 104 ? 4.702 8.099 -9.862 1.00 89.62 104 LEU A N 1
ATOM 817 C CA . LEU A 1 104 ? 4.347 6.977 -10.732 1.00 89.62 104 LEU A CA 1
ATOM 818 C C . LEU A 1 104 ? 5.506 5.972 -10.841 1.00 89.62 104 LEU A C 1
ATOM 820 O O . LEU A 1 104 ? 6.556 6.285 -11.402 1.00 89.62 104 LEU A O 1
ATOM 824 N N . LEU A 1 105 ? 5.281 4.744 -10.366 1.00 91.31 105 LEU A N 1
ATOM 825 C CA . LEU A 1 105 ? 6.256 3.644 -10.417 1.00 91.31 105 LEU A CA 1
ATOM 826 C C . LEU A 1 105 ? 6.388 2.985 -11.805 1.00 91.31 105 LEU A C 1
ATOM 828 O O . LEU A 1 105 ? 7.325 2.232 -12.034 1.00 91.31 105 LEU A O 1
ATOM 832 N N . TRP A 1 106 ? 5.470 3.242 -12.743 1.00 91.31 106 TRP A N 1
ATOM 833 C CA . TRP A 1 106 ? 5.490 2.647 -14.094 1.00 91.31 106 TRP A CA 1
ATOM 834 C C . TRP A 1 106 ? 5.624 1.111 -14.102 1.00 91.31 106 TRP A C 1
ATOM 836 O O . TRP A 1 106 ? 6.475 0.548 -14.783 1.00 91.31 106 TRP A O 1
ATOM 846 N N . LEU A 1 107 ? 4.777 0.422 -13.333 1.00 91.81 107 LEU A N 1
ATOM 847 C CA . LEU A 1 107 ? 4.596 -1.031 -13.451 1.00 91.81 107 LEU A CA 1
ATOM 848 C C . LEU A 1 107 ? 4.012 -1.410 -14.835 1.00 91.81 107 LEU A C 1
ATOM 850 O O . LEU A 1 107 ? 3.360 -0.554 -15.444 1.00 91.81 107 LEU A O 1
ATOM 854 N N . PRO A 1 108 ? 4.194 -2.657 -15.327 1.00 91.56 108 PRO A N 1
ATOM 855 C CA . PRO A 1 108 ? 3.680 -3.115 -16.626 1.00 91.56 108 PRO A CA 1
ATOM 856 C C . PRO A 1 108 ? 2.213 -2.741 -16.894 1.00 91.56 108 PRO A C 1
ATOM 858 O O . PRO A 1 108 ? 1.890 -2.212 -17.954 1.00 91.56 108 PRO A O 1
ATOM 861 N N . SER A 1 109 ? 1.338 -2.881 -15.897 1.00 90.25 109 SER A N 1
ATOM 862 C CA . SER A 1 109 ? -0.086 -2.515 -15.942 1.00 90.25 109 SER A CA 1
ATOM 863 C C . SER A 1 109 ? -0.388 -1.033 -16.214 1.00 90.25 109 SER A C 1
ATOM 865 O O . SER A 1 109 ? -1.538 -0.682 -16.488 1.00 90.25 109 SER A O 1
ATOM 867 N N . LYS A 1 110 ? 0.605 -0.137 -16.134 1.00 89.19 110 LYS A N 1
ATOM 868 C CA . LYS A 1 110 ? 0.469 1.288 -16.489 1.00 89.19 110 LYS A CA 1
ATOM 869 C C . LYS A 1 110 ? 0.807 1.574 -17.958 1.00 89.19 110 LYS A C 1
ATOM 871 O O . LYS A 1 110 ? 0.544 2.683 -18.428 1.00 89.19 110 LYS A O 1
ATOM 876 N N . PHE A 1 111 ? 1.354 0.606 -18.692 1.00 85.06 111 PHE A N 1
ATOM 877 C CA . PHE A 1 111 ? 1.573 0.712 -20.132 1.00 85.06 111 PHE A CA 1
ATOM 878 C C . PHE A 1 111 ? 0.311 0.292 -20.885 1.00 85.06 111 PHE A C 1
ATOM 880 O O . PHE A 1 111 ? -0.333 -0.701 -20.563 1.00 85.06 111 PHE A O 1
ATOM 887 N N . LYS A 1 112 ? -0.055 1.080 -21.899 1.00 76.44 112 LYS A N 1
ATOM 888 C CA . LYS A 1 112 ? -1.181 0.779 -22.802 1.00 76.44 112 LYS A CA 1
ATOM 889 C C . LYS A 1 112 ? -0.771 -0.062 -24.009 1.00 76.44 112 LYS A C 1
ATOM 891 O O . LYS A 1 112 ? -1.635 -0.500 -24.757 1.00 76.44 112 LYS A O 1
ATOM 896 N N . ASP A 1 113 ? 0.531 -0.203 -24.209 1.00 71.75 113 ASP A N 1
ATOM 897 C CA . ASP A 1 113 ? 1.146 -0.853 -25.352 1.00 71.75 113 ASP A CA 1
ATOM 898 C C . ASP A 1 113 ? 1.933 -2.060 -24.841 1.00 71.75 113 ASP A C 1
ATOM 900 O O . ASP A 1 113 ? 2.849 -1.908 -24.027 1.00 71.75 113 ASP A O 1
ATOM 904 N N . THR A 1 114 ? 1.528 -3.252 -25.274 1.00 63.12 114 THR A N 1
ATOM 905 C CA . THR A 1 114 ? 2.183 -4.517 -24.924 1.00 63.12 114 THR A CA 1
ATOM 906 C C . THR A 1 114 ? 3.536 -4.676 -25.598 1.00 63.12 114 THR A C 1
ATOM 908 O O . THR A 1 114 ? 4.372 -5.404 -25.079 1.00 63.12 114 THR A O 1
ATOM 911 N N . ASP A 1 115 ? 3.797 -3.974 -26.700 1.00 62.81 115 ASP A N 1
ATOM 912 C CA . ASP A 1 115 ? 5.069 -4.090 -27.419 1.00 62.81 115 ASP A CA 1
ATOM 913 C C . ASP A 1 115 ? 6.188 -3.322 -26.688 1.00 62.81 115 ASP A C 1
ATOM 915 O O . ASP A 1 115 ? 7.375 -3.579 -26.886 1.00 62.81 115 ASP A O 1
ATOM 919 N N . ALA A 1 116 ? 5.816 -2.413 -25.776 1.00 68.25 116 ALA A N 1
ATOM 920 C CA . ALA A 1 116 ? 6.739 -1.646 -24.945 1.00 68.25 116 ALA A CA 1
ATOM 921 C C . ALA A 1 116 ? 7.216 -2.388 -23.678 1.00 68.25 116 ALA A C 1
ATOM 923 O O . ALA A 1 116 ? 8.146 -1.904 -23.024 1.00 68.25 116 ALA A O 1
ATOM 924 N N . VAL A 1 117 ? 6.590 -3.511 -23.296 1.00 74.75 117 VAL A N 1
ATOM 925 C CA . VAL A 1 117 ? 6.916 -4.277 -22.078 1.00 74.75 117 VAL A CA 1
ATOM 926 C C . VAL A 1 117 ? 6.821 -5.778 -22.343 1.00 74.75 117 VAL A C 1
ATOM 928 O O . VAL A 1 117 ? 5.760 -6.286 -22.690 1.00 74.75 117 VAL A O 1
ATOM 931 N N . THR A 1 118 ? 7.913 -6.508 -22.107 1.00 80.62 118 THR A N 1
ATOM 932 C CA . THR A 1 118 ? 7.999 -7.964 -22.303 1.00 80.62 118 THR A CA 1
ATOM 933 C C . THR A 1 118 ? 6.814 -8.702 -21.674 1.00 80.62 118 THR A C 1
ATOM 935 O O . THR A 1 118 ? 6.560 -8.559 -20.478 1.00 80.62 118 THR A O 1
ATOM 938 N N . GLY A 1 119 ? 6.121 -9.542 -22.454 1.00 85.62 119 GLY A N 1
ATOM 939 C CA . GLY A 1 119 ? 4.900 -10.236 -22.015 1.00 85.62 119 GLY A CA 1
ATOM 940 C C . GLY A 1 119 ? 5.052 -11.049 -20.721 1.00 85.62 119 GLY A C 1
ATOM 941 O O . GLY A 1 119 ? 4.112 -11.123 -19.927 1.00 85.62 119 GLY A O 1
ATOM 942 N N . ASP A 1 120 ? 6.249 -11.575 -20.449 1.00 89.12 120 ASP A N 1
ATOM 943 C CA . ASP A 1 120 ? 6.566 -12.272 -19.197 1.00 89.12 120 ASP A CA 1
ATOM 944 C C . ASP A 1 120 ? 6.452 -11.366 -17.962 1.00 89.12 120 ASP A C 1
ATOM 946 O O . ASP A 1 120 ? 5.947 -11.802 -16.929 1.00 89.12 120 ASP A O 1
ATOM 950 N N . LEU A 1 121 ? 6.846 -10.090 -18.058 1.00 91.12 121 LEU A N 1
ATOM 951 C CA . LEU A 1 121 ? 6.709 -9.113 -16.968 1.00 91.12 121 LEU A CA 1
ATOM 952 C C . LEU A 1 121 ? 5.235 -8.838 -16.656 1.00 91.12 121 LEU A C 1
ATOM 954 O O . LEU A 1 121 ? 4.848 -8.798 -15.488 1.00 91.12 121 LEU A O 1
ATOM 958 N N . CYS A 1 122 ? 4.406 -8.719 -17.696 1.00 91.56 122 CYS A N 1
ATOM 959 C CA . CYS A 1 122 ? 2.956 -8.591 -17.563 1.00 91.56 122 CYS A CA 1
ATOM 960 C C . CYS A 1 122 ? 2.341 -9.841 -16.907 1.00 91.56 122 CYS A C 1
ATOM 962 O O . CYS A 1 122 ? 1.499 -9.718 -16.018 1.00 91.56 122 CYS A O 1
ATOM 964 N N . MET A 1 123 ? 2.797 -11.046 -17.278 1.00 93.44 123 MET A N 1
ATOM 965 C CA . MET A 1 123 ? 2.383 -12.298 -16.631 1.00 93.44 123 MET A CA 1
ATOM 966 C C . MET A 1 123 ? 2.824 -12.365 -15.158 1.00 93.44 123 MET A C 1
ATOM 968 O O . MET A 1 123 ? 2.059 -12.848 -14.319 1.00 93.44 123 MET A O 1
ATOM 972 N N . TYR A 1 124 ? 4.037 -11.914 -14.824 1.00 94.38 124 TYR A N 1
ATOM 973 C CA . TYR A 1 124 ? 4.515 -11.887 -13.440 1.00 94.38 124 TYR A CA 1
ATOM 974 C C . TYR A 1 124 ? 3.709 -10.904 -12.587 1.00 94.38 124 TYR A C 1
ATOM 976 O O . TYR A 1 124 ? 3.256 -11.290 -11.510 1.00 94.38 124 TYR A O 1
ATOM 984 N N . GLU A 1 125 ? 3.454 -9.683 -13.071 1.00 94.94 125 GLU A N 1
ATOM 985 C CA . GLU A 1 125 ? 2.592 -8.728 -12.362 1.00 94.94 125 GLU A CA 1
ATOM 986 C C . GLU A 1 125 ? 1.173 -9.278 -12.192 1.00 94.94 125 GLU A C 1
ATOM 988 O O . GLU A 1 125 ? 0.626 -9.196 -11.094 1.00 94.94 125 GLU A O 1
ATOM 993 N N . TRP A 1 126 ? 0.597 -9.896 -13.231 1.00 95.00 126 TRP A N 1
ATOM 994 C CA . TRP A 1 126 ? -0.726 -10.517 -13.152 1.00 95.00 126 TRP A CA 1
ATOM 995 C C . TRP A 1 126 ? -0.811 -11.553 -12.024 1.00 95.00 126 TRP A C 1
ATOM 997 O O . TRP A 1 126 ? -1.681 -11.447 -11.161 1.00 95.00 126 TRP A O 1
ATOM 1007 N N . LYS A 1 127 ? 0.118 -12.518 -11.984 1.00 96.62 127 LYS A N 1
ATOM 1008 C CA . LYS A 1 127 ? 0.140 -13.576 -10.957 1.00 96.62 127 LYS A CA 1
ATOM 1009 C C . LYS A 1 127 ? 0.349 -13.021 -9.546 1.00 96.62 127 LYS A C 1
ATOM 1011 O O . LYS A 1 127 ? -0.268 -13.506 -8.602 1.00 96.62 127 LYS A O 1
ATOM 1016 N N . LEU A 1 128 ? 1.196 -12.002 -9.395 1.00 96.56 128 LEU A N 1
ATOM 1017 C CA . LEU A 1 128 ? 1.433 -11.353 -8.104 1.00 96.56 128 LEU A CA 1
ATOM 1018 C C . LEU A 1 128 ? 0.194 -10.579 -7.625 1.00 96.56 128 LEU A C 1
ATOM 1020 O O . LEU A 1 128 ? -0.193 -10.716 -6.466 1.00 96.56 128 LEU A O 1
ATOM 1024 N N . ARG A 1 129 ? -0.481 -9.835 -8.514 1.00 96.12 129 ARG A N 1
ATOM 1025 C CA . ARG A 1 129 ? -1.738 -9.136 -8.192 1.00 96.12 129 ARG A CA 1
ATOM 1026 C C . ARG A 1 129 ? -2.896 -10.097 -7.918 1.00 96.12 129 ARG A C 1
ATOM 1028 O O . ARG A 1 129 ? -3.713 -9.813 -7.048 1.00 96.12 129 ARG A O 1
ATOM 1035 N N . GLU A 1 130 ? -2.959 -11.234 -8.609 1.00 97.31 130 GLU A N 1
ATOM 1036 C CA . GLU A 1 130 ? -3.908 -12.311 -8.305 1.00 97.31 130 GLU A CA 1
ATOM 1037 C C . GLU A 1 130 ? -3.686 -12.854 -6.881 1.00 97.31 130 GLU A C 1
ATOM 1039 O O . GLU A 1 130 ? -4.641 -12.949 -6.111 1.00 97.31 130 GLU A O 1
ATOM 1044 N N . GLY A 1 131 ? -2.431 -13.110 -6.489 1.00 96.56 131 GLY A N 1
ATOM 1045 C CA . GLY A 1 131 ? -2.067 -13.467 -5.112 1.00 96.56 131 GLY A CA 1
ATOM 1046 C C . GLY A 1 131 ? -2.520 -12.420 -4.088 1.00 96.56 131 GLY A C 1
ATOM 1047 O O . GLY A 1 131 ? -3.273 -12.747 -3.172 1.00 96.56 131 GLY A O 1
ATOM 1048 N N . GLN A 1 132 ? -2.164 -11.146 -4.303 1.00 95.25 132 GLN A N 1
ATOM 1049 C CA . GLN A 1 132 ? -2.598 -10.030 -3.448 1.00 95.25 132 GLN A CA 1
ATOM 1050 C C . GLN A 1 132 ? -4.131 -9.945 -3.314 1.00 95.25 132 GLN A C 1
ATOM 1052 O O . GLN A 1 132 ? -4.640 -9.640 -2.235 1.00 95.25 132 GLN A O 1
ATOM 1057 N N . ALA A 1 133 ? -4.883 -10.230 -4.382 1.00 95.94 133 ALA A N 1
ATOM 1058 C CA . ALA A 1 133 ? -6.344 -10.230 -4.352 1.00 95.94 133 ALA A CA 1
ATOM 1059 C C . ALA A 1 133 ? -6.920 -11.382 -3.507 1.00 95.94 133 ALA A C 1
ATOM 1061 O O . ALA A 1 133 ? -7.899 -11.172 -2.786 1.00 95.94 133 ALA A O 1
ATOM 1062 N N . TYR A 1 134 ? -6.318 -12.576 -3.550 1.00 97.69 134 TYR A N 1
ATOM 1063 C CA . TYR A 1 134 ? -6.697 -13.685 -2.666 1.00 97.69 134 TYR A CA 1
ATOM 1064 C C . TYR A 1 134 ? -6.371 -13.390 -1.197 1.00 97.69 134 TYR A C 1
ATOM 1066 O O . TYR A 1 134 ? -7.226 -13.627 -0.339 1.00 97.69 134 TYR A O 1
ATOM 1074 N N . ASP A 1 135 ? -5.196 -12.826 -0.911 1.00 95.69 135 ASP A N 1
ATOM 1075 C CA . ASP A 1 135 ? -4.781 -12.460 0.448 1.00 95.69 135 ASP A CA 1
ATOM 1076 C C . ASP A 1 135 ? -5.703 -11.388 1.049 1.00 95.69 135 ASP A C 1
ATOM 1078 O O . ASP A 1 135 ? -6.235 -11.568 2.147 1.00 95.69 135 ASP A O 1
ATOM 1082 N N . ALA A 1 136 ? -5.989 -10.316 0.300 1.00 93.00 136 ALA A N 1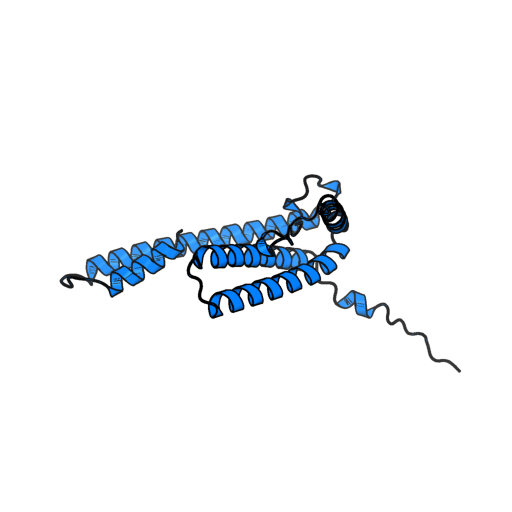
ATOM 1083 C CA . ALA A 1 136 ? -6.919 -9.265 0.718 1.00 93.00 136 ALA A CA 1
ATOM 1084 C C . ALA A 1 136 ? -8.341 -9.809 0.953 1.00 93.00 136 ALA A C 1
ATOM 1086 O O . ALA A 1 136 ? -9.004 -9.455 1.932 1.00 93.00 136 ALA A O 1
ATOM 1087 N N . LEU A 1 137 ? -8.814 -10.712 0.088 1.00 95.94 137 LEU A N 1
ATOM 1088 C CA . LEU A 1 137 ? -10.118 -11.356 0.239 1.00 95.94 137 LEU A CA 1
ATOM 1089 C C . LEU A 1 137 ? -10.182 -12.241 1.494 1.00 95.94 137 LEU A C 1
ATOM 1091 O O . LEU A 1 137 ? -11.212 -12.253 2.177 1.00 95.94 137 LEU A O 1
ATOM 1095 N N . GLU A 1 138 ? -9.118 -12.974 1.822 1.00 96.56 138 GLU A N 1
ATOM 1096 C CA . GLU A 1 138 ? -9.089 -13.787 3.038 1.00 96.56 138 GLU A CA 1
ATOM 1097 C C . GLU A 1 138 ? -8.906 -12.944 4.307 1.00 96.56 138 GLU A C 1
ATOM 1099 O O . GLU A 1 138 ? -9.537 -13.267 5.315 1.00 96.56 138 GLU A O 1
ATOM 1104 N N . GLU A 1 139 ? -8.183 -11.817 4.265 1.00 94.19 139 GLU A N 1
ATOM 1105 C CA . GLU A 1 139 ? -8.167 -10.851 5.373 1.00 94.19 139 GLU A CA 1
ATOM 1106 C C . GLU A 1 139 ? -9.572 -10.289 5.643 1.00 94.19 139 GLU A C 1
ATOM 1108 O O . GLU A 1 139 ? -10.056 -10.378 6.776 1.00 94.19 139 GLU A O 1
ATOM 1113 N N . ILE A 1 140 ? -10.284 -9.808 4.617 1.00 93.88 140 ILE A N 1
ATOM 1114 C CA . ILE A 1 140 ? -11.661 -9.300 4.760 1.00 93.88 140 ILE A CA 1
ATOM 1115 C C . ILE A 1 140 ? -12.573 -10.379 5.361 1.00 93.88 140 ILE A C 1
ATOM 1117 O O . ILE A 1 140 ? -13.302 -10.129 6.327 1.00 93.88 140 ILE A O 1
ATOM 1121 N N . ARG A 1 141 ? -12.509 -11.618 4.853 1.00 95.44 141 ARG A N 1
ATOM 1122 C CA . ARG A 1 141 ? -13.270 -12.749 5.414 1.00 95.44 141 ARG A CA 1
ATOM 1123 C C . ARG A 1 141 ? -12.883 -13.037 6.863 1.00 95.44 141 ARG A C 1
ATOM 1125 O O . ARG A 1 141 ? -13.767 -13.296 7.681 1.00 95.44 141 ARG A O 1
ATOM 1132 N N . HIS A 1 142 ? -11.597 -13.011 7.204 1.00 95.19 142 HIS A N 1
ATOM 1133 C CA . HIS A 1 142 ? -11.112 -13.222 8.564 1.00 95.19 142 HIS A CA 1
ATOM 1134 C C . HIS A 1 142 ? -11.675 -12.167 9.524 1.00 95.19 142 HIS A C 1
ATOM 1136 O O . HIS A 1 142 ? -12.261 -12.528 10.548 1.00 95.19 142 HIS A O 1
ATOM 1142 N N . VAL A 1 143 ? -11.583 -10.882 9.171 1.00 94.38 143 VAL A N 1
ATOM 1143 C CA . VAL A 1 143 ? -12.093 -9.774 9.993 1.00 94.38 143 VAL A CA 1
ATOM 1144 C C . VAL A 1 143 ? -13.620 -9.848 10.139 1.00 94.38 143 VAL A C 1
ATOM 1146 O O . VAL A 1 143 ? -14.130 -9.699 11.251 1.00 94.38 143 VAL A O 1
ATOM 1149 N N . LEU A 1 144 ? -14.366 -10.195 9.083 1.00 94.19 144 LEU A N 1
ATOM 1150 C CA . LEU A 1 144 ? -15.820 -10.410 9.156 1.00 94.19 144 LEU A CA 1
ATOM 1151 C C . LEU A 1 144 ? -16.210 -11.580 10.079 1.00 94.19 144 LEU A C 1
ATOM 1153 O O . LEU A 1 144 ? -17.142 -11.456 10.884 1.00 94.19 144 LEU A O 1
ATOM 1157 N N . ARG A 1 145 ? -15.492 -12.712 10.013 1.00 95.50 145 ARG A N 1
ATOM 1158 C CA . ARG A 1 145 ? -15.699 -13.855 10.925 1.00 95.50 145 ARG A CA 1
ATOM 115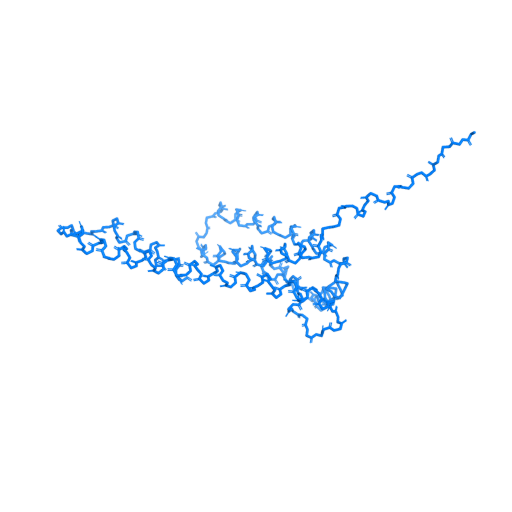9 C C . ARG A 1 145 ? -15.392 -13.461 12.375 1.00 95.50 145 ARG A C 1
ATOM 1161 O O . ARG A 1 145 ? -16.198 -13.754 13.262 1.00 95.50 145 ARG A O 1
ATOM 1168 N N . LEU A 1 146 ? -14.283 -12.752 12.609 1.00 94.56 146 LEU A N 1
ATOM 1169 C CA . LEU A 1 146 ? -13.891 -12.230 13.921 1.00 94.56 146 LEU A CA 1
ATOM 1170 C C . LEU A 1 146 ? -14.962 -11.288 14.486 1.00 94.56 146 LEU A C 1
ATOM 1172 O O . LEU A 1 146 ? -15.430 -11.501 15.603 1.00 94.56 146 LEU A O 1
ATOM 1176 N N . ARG A 1 147 ? -15.424 -10.310 13.699 1.00 93.00 147 ARG A N 1
ATOM 1177 C CA . ARG A 1 147 ? -16.526 -9.406 14.053 1.00 93.00 147 ARG A CA 1
ATOM 1178 C C . ARG A 1 147 ? -17.779 -10.188 14.458 1.00 93.00 147 ARG A C 1
ATOM 1180 O O . ARG A 1 147 ? -18.309 -9.967 15.545 1.00 93.00 147 ARG A O 1
ATOM 1187 N N . SER A 1 148 ? -18.228 -11.144 13.640 1.00 94.31 148 SER A N 1
ATOM 1188 C CA . SER A 1 148 ? -19.398 -11.985 13.951 1.00 94.31 148 SER A CA 1
ATOM 1189 C C . SER A 1 148 ? -19.239 -12.741 15.278 1.00 94.31 148 SER A C 1
ATOM 1191 O O . SER A 1 148 ? -20.170 -12.791 16.087 1.00 94.31 148 SER A O 1
ATOM 1193 N N . HIS A 1 149 ? -18.048 -13.287 15.540 1.00 94.50 149 HIS A N 1
ATOM 1194 C CA . HIS A 1 149 ? -17.728 -13.944 16.805 1.00 94.50 149 HIS A CA 1
ATOM 1195 C C . HIS A 1 149 ? -17.764 -12.968 17.994 1.00 94.50 149 HIS A C 1
ATOM 1197 O O . HIS A 1 149 ? -18.378 -13.278 19.014 1.00 94.50 149 HIS A O 1
ATOM 1203 N N . LEU A 1 150 ? -17.187 -11.770 17.858 1.00 92.56 150 LEU A N 1
ATOM 1204 C CA . LEU A 1 150 ? -17.183 -10.734 18.898 1.00 92.56 150 LEU A CA 1
ATOM 1205 C C . LEU A 1 150 ? -18.597 -10.267 19.271 1.00 92.56 150 LEU A C 1
ATOM 1207 O O . LEU A 1 150 ? -18.894 -10.127 20.458 1.00 92.56 150 LEU A O 1
ATOM 1211 N N . PHE A 1 151 ? -19.495 -10.093 18.295 1.00 90.69 151 PHE A N 1
ATOM 1212 C CA . PHE A 1 151 ? -20.900 -9.767 18.567 1.00 90.69 151 PHE A CA 1
ATOM 1213 C C . PHE A 1 151 ? -21.613 -10.888 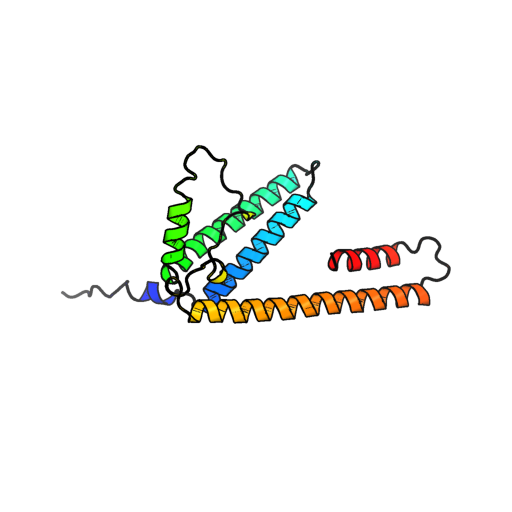19.340 1.00 90.69 151 PHE A C 1
ATOM 1215 O O . PHE A 1 151 ? -22.257 -10.606 20.352 1.00 90.69 151 PHE A O 1
ATOM 1222 N N . LYS A 1 152 ? -21.443 -12.157 18.938 1.00 92.56 152 LYS A N 1
ATOM 1223 C CA . LYS A 1 152 ? -22.004 -13.324 19.653 1.00 92.56 152 LYS A CA 1
ATOM 1224 C C . LYS A 1 152 ? -21.434 -13.468 21.067 1.00 92.56 152 LYS A C 1
ATOM 1226 O O . LYS A 1 152 ? -22.169 -13.781 22.001 1.00 92.56 152 LYS A O 1
ATOM 1231 N N . HIS A 1 153 ? -20.136 -13.218 21.239 1.00 90.62 153 HIS A N 1
ATOM 1232 C CA . HIS A 1 153 ? -19.479 -13.224 22.542 1.00 90.62 153 HIS A CA 1
ATOM 1233 C C . HIS A 1 153 ? -20.016 -12.104 23.444 1.00 90.62 153 HIS A C 1
ATOM 1235 O O . HIS A 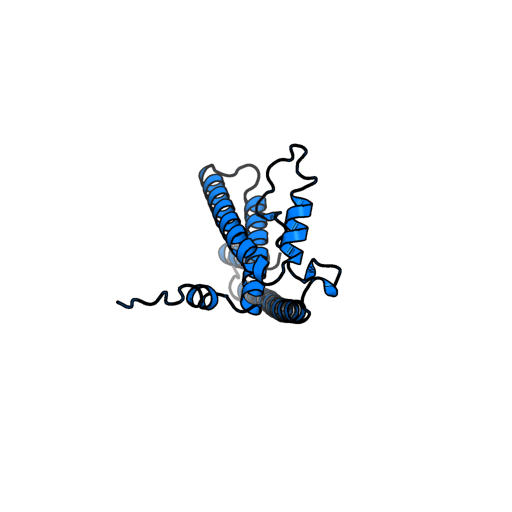1 153 ? -20.319 -12.356 24.610 1.00 90.62 153 HIS A O 1
ATOM 1241 N N . LYS A 1 154 ? -20.181 -10.880 22.916 1.00 89.25 154 LYS A N 1
ATOM 1242 C CA . LYS A 1 154 ? -20.775 -9.760 23.660 1.00 89.25 154 LYS A CA 1
ATOM 1243 C C . LYS A 1 154 ? -22.200 -10.093 24.106 1.00 89.25 154 LYS A C 1
ATOM 1245 O O . LYS A 1 154 ? -22.491 -9.958 25.290 1.00 89.25 154 LYS A O 1
ATOM 1250 N N . ASP A 1 155 ? -23.051 -10.575 23.200 1.00 88.12 155 ASP A N 1
ATOM 1251 C CA . ASP A 1 155 ? -24.429 -10.945 23.547 1.00 88.12 155 ASP A CA 1
ATOM 1252 C C . ASP A 1 155 ? -24.490 -12.032 24.630 1.00 88.12 155 ASP A C 1
ATOM 1254 O O . ASP A 1 155 ? -25.282 -11.925 25.562 1.00 88.12 155 ASP A O 1
ATOM 1258 N N . ARG A 1 156 ? -23.630 -13.056 24.561 1.00 89.31 156 ARG A N 1
ATOM 1259 C CA . ARG A 1 156 ? -23.640 -14.160 25.529 1.00 89.31 156 ARG A CA 1
ATOM 1260 C C . ARG A 1 156 ? -23.082 -13.778 26.902 1.00 89.31 156 ARG A C 1
ATOM 1262 O O . ARG A 1 156 ? -23.678 -14.145 27.910 1.00 89.31 156 ARG A O 1
ATOM 1269 N N . PHE A 1 157 ? -21.939 -13.092 26.947 1.00 86.12 157 PHE A N 1
ATOM 1270 C CA . PHE A 1 157 ? -21.131 -12.957 28.168 1.00 86.12 157 PHE A CA 1
ATOM 1271 C C . PHE A 1 157 ? -21.098 -11.547 28.768 1.00 86.12 157 PHE A C 1
ATOM 1273 O O . PHE A 1 157 ? -20.689 -11.394 29.913 1.00 86.12 157 PHE A O 1
ATOM 1280 N N . ALA A 1 158 ? -21.531 -10.517 28.037 1.00 81.62 158 ALA A N 1
ATOM 1281 C CA . ALA A 1 158 ? -21.458 -9.120 28.478 1.00 81.62 158 ALA A CA 1
ATOM 1282 C C . ALA A 1 158 ? -22.811 -8.587 29.012 1.00 81.62 158 ALA A C 1
ATOM 1284 O O . ALA A 1 158 ? -23.103 -7.388 28.972 1.00 81.62 158 ALA A O 1
ATOM 1285 N N . ARG A 1 159 ? -23.670 -9.496 29.493 1.00 76.69 159 ARG A N 1
ATOM 1286 C CA . ARG A 1 159 ? -24.989 -9.186 30.066 1.00 76.69 159 ARG A CA 1
ATOM 1287 C C . ARG A 1 159 ? -24.831 -8.571 31.462 1.00 76.69 159 ARG A C 1
ATOM 1289 O O . ARG A 1 159 ? -23.968 -8.982 32.227 1.00 76.69 159 ARG A O 1
ATOM 1296 N N . GLY A 1 160 ? -25.659 -7.578 31.790 1.00 80.44 160 GLY A N 1
ATOM 1297 C 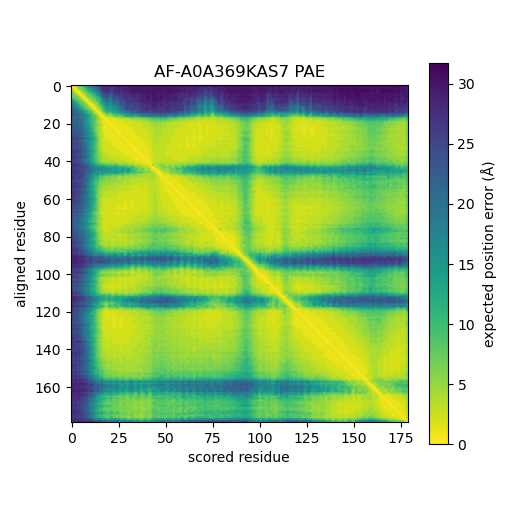CA . GLY A 1 160 ? -25.642 -6.890 33.092 1.00 80.44 160 GLY A CA 1
ATOM 1298 C C . GLY A 1 160 ? -24.572 -5.800 33.264 1.00 80.44 160 GLY A C 1
ATOM 1299 O O . GLY A 1 160 ? -24.649 -5.025 34.212 1.00 80.44 160 GLY A O 1
ATOM 1300 N N . VAL A 1 161 ? -23.610 -5.669 32.343 1.00 79.69 161 VAL A N 1
ATOM 1301 C CA . VAL A 1 161 ? -22.603 -4.594 32.374 1.00 79.69 161 VAL A CA 1
ATOM 1302 C C . VAL A 1 161 ? -23.100 -3.395 31.560 1.00 79.69 161 VAL A C 1
ATOM 1304 O O . VAL A 1 161 ? -23.115 -3.432 30.334 1.00 79.69 161 VAL A O 1
ATOM 1307 N N . HIS A 1 162 ? -23.480 -2.305 32.235 1.00 75.06 162 HIS A N 1
ATOM 1308 C CA . HIS A 1 162 ? -24.152 -1.154 31.605 1.00 75.06 162 HIS A CA 1
ATOM 1309 C C . HIS A 1 162 ? -23.365 -0.509 30.446 1.00 75.06 162 HIS A C 1
ATOM 1311 O O . HIS A 1 162 ? -23.936 -0.191 29.409 1.00 75.06 162 HIS A O 1
ATOM 1317 N N . HIS A 1 163 ? -22.053 -0.300 30.607 1.00 80.69 163 HIS A N 1
ATOM 1318 C CA . HIS A 1 163 ? -21.243 0.438 29.624 1.00 80.69 163 HIS A CA 1
ATOM 1319 C C . HIS A 1 163 ? -20.580 -0.446 28.556 1.00 80.69 163 HIS A C 1
ATOM 1321 O O . HIS A 1 163 ? -20.325 0.017 27.445 1.00 80.69 163 HIS A O 1
ATOM 1327 N N . ASN A 1 164 ? -20.284 -1.711 28.877 1.00 84.56 164 ASN A N 1
ATOM 1328 C CA . ASN A 1 164 ? -19.656 -2.686 27.973 1.00 84.56 164 ASN A CA 1
ATOM 1329 C C . ASN A 1 164 ? -18.416 -2.185 27.198 1.00 84.56 164 ASN A C 1
ATOM 1331 O O . ASN A 1 164 ? -18.102 -2.670 26.108 1.00 84.56 164 ASN A O 1
ATOM 1335 N N . THR A 1 165 ? -17.676 -1.236 27.780 1.00 85.94 165 THR A N 1
ATOM 1336 C CA . THR A 1 165 ? -16.671 -0.414 27.091 1.00 85.94 165 THR A CA 1
ATOM 1337 C C . THR A 1 165 ? -15.591 -1.255 26.418 1.00 85.94 165 THR A C 1
ATOM 1339 O O . THR A 1 165 ? -15.312 -1.061 25.241 1.00 85.94 165 THR A O 1
ATOM 1342 N N . ARG A 1 166 ? -15.041 -2.259 27.118 1.00 84.94 166 ARG A N 1
ATOM 1343 C CA . ARG A 1 166 ? -14.010 -3.156 26.568 1.00 84.94 166 ARG A CA 1
ATOM 1344 C C . ARG A 1 166 ? -14.517 -3.954 25.363 1.00 84.94 166 ARG A C 1
ATOM 1346 O O . ARG A 1 166 ? -13.819 -4.043 24.360 1.00 84.94 166 ARG A O 1
ATOM 1353 N N . SER A 1 167 ? -15.727 -4.509 25.437 1.00 85.44 167 SER A N 1
ATOM 1354 C CA . SER A 1 167 ? -16.326 -5.267 24.331 1.00 85.44 167 SER A CA 1
ATOM 1355 C C . SER A 1 167 ? -16.642 -4.372 23.134 1.00 85.44 167 SER A C 1
ATOM 1357 O O . SER A 1 167 ? -16.423 -4.780 21.999 1.00 85.44 167 SER A O 1
ATOM 1359 N N . ASN A 1 168 ? -17.113 -3.147 23.380 1.00 87.75 168 ASN A N 1
ATOM 1360 C CA . ASN A 1 168 ? -17.397 -2.176 22.327 1.00 87.75 168 ASN A CA 1
ATOM 1361 C C . ASN A 1 168 ? -16.110 -1.669 21.649 1.00 87.75 168 ASN A C 1
ATOM 1363 O O . ASN A 1 168 ? -16.091 -1.580 20.429 1.00 87.75 168 ASN A O 1
ATOM 1367 N N . VAL A 1 169 ? -15.018 -1.438 22.392 1.00 91.50 169 VAL A N 1
ATOM 1368 C CA . VAL A 1 169 ? -13.699 -1.089 21.822 1.00 91.50 169 VAL A CA 1
ATOM 1369 C C . VAL A 1 169 ? -13.142 -2.219 20.952 1.00 91.50 169 VAL A C 1
ATOM 1371 O O . VAL A 1 169 ? -12.678 -1.966 19.848 1.00 91.50 169 VAL A O 1
ATOM 1374 N N . VAL A 1 170 ? -13.221 -3.478 21.398 1.00 90.06 170 VAL A N 1
ATOM 1375 C CA . VAL A 1 170 ? -12.729 -4.618 20.598 1.00 90.06 170 VAL A CA 1
ATOM 1376 C C . VAL A 1 170 ? -13.550 -4.807 19.313 1.00 90.06 170 VAL A C 1
ATOM 1378 O O . VAL A 1 170 ? -12.983 -5.157 18.282 1.00 90.06 170 VAL A O 1
ATOM 1381 N N . ILE A 1 171 ? -14.859 -4.532 19.347 1.00 89.94 171 ILE A N 1
ATOM 1382 C CA . ILE A 1 171 ? -15.713 -4.509 18.148 1.00 89.94 171 ILE A CA 1
ATOM 1383 C C . ILE A 1 171 ? -15.334 -3.339 17.229 1.00 89.94 171 ILE A C 1
ATOM 1385 O O . ILE A 1 171 ? -15.089 -3.571 16.051 1.00 89.94 171 ILE A O 1
ATOM 1389 N N . ALA A 1 172 ? -15.195 -2.120 17.761 1.00 91.31 172 ALA A N 1
ATOM 1390 C CA . ALA A 1 172 ? -14.817 -0.940 16.981 1.00 91.31 172 ALA A CA 1
ATOM 1391 C C . ALA A 1 172 ? -13.455 -1.107 16.283 1.00 91.31 172 ALA A C 1
ATOM 1393 O O . ALA A 1 172 ? -13.314 -0.743 15.121 1.00 91.31 172 ALA A O 1
ATOM 1394 N N . ASN A 1 173 ? -12.480 -1.738 16.946 1.00 89.69 173 ASN A N 1
ATOM 1395 C CA . ASN A 1 173 ? -11.181 -2.065 16.351 1.00 89.69 173 ASN A CA 1
ATOM 1396 C C . ASN A 1 173 ? -11.276 -3.116 15.228 1.00 89.69 173 ASN A C 1
ATOM 1398 O O . ASN A 1 173 ? -10.421 -3.140 14.348 1.00 89.69 173 ASN A O 1
ATOM 1402 N N . ALA A 1 174 ? -12.276 -4.004 15.260 1.00 89.12 174 ALA A N 1
ATOM 1403 C CA . ALA A 1 174 ? -12.538 -4.941 14.167 1.00 89.12 174 ALA A CA 1
ATOM 1404 C C . ALA A 1 174 ? -13.286 -4.258 13.010 1.00 89.12 174 ALA A C 1
ATOM 1406 O O . ALA A 1 174 ? -12.977 -4.523 11.855 1.00 89.12 174 ALA A O 1
ATOM 1407 N N . ASP A 1 175 ? -14.223 -3.352 13.305 1.00 88.31 175 ASP A N 1
ATOM 1408 C CA . ASP A 1 175 ? -14.920 -2.548 12.294 1.00 88.31 175 ASP A CA 1
ATOM 1409 C C . ASP A 1 175 ? -13.962 -1.586 11.563 1.00 88.31 175 ASP A C 1
ATOM 1411 O O . ASP A 1 175 ? -14.037 -1.461 10.345 1.00 88.31 175 ASP A O 1
ATOM 1415 N N . ALA A 1 176 ? -12.988 -1.004 12.270 1.00 88.06 176 ALA A N 1
ATOM 1416 C CA . ALA A 1 176 ? -11.914 -0.175 11.707 1.00 88.06 176 ALA A CA 1
ATOM 1417 C C . ALA A 1 176 ? -10.858 -0.949 10.882 1.00 88.06 176 ALA A C 1
ATOM 1419 O O . ALA A 1 176 ? -9.863 -0.364 10.472 1.00 88.06 176 ALA A O 1
ATOM 1420 N N . ARG A 1 177 ? -11.040 -2.262 10.675 1.00 84.38 177 ARG A N 1
ATOM 1421 C CA . ARG A 1 177 ? -10.256 -3.091 9.736 1.00 84.38 177 ARG A CA 1
ATOM 1422 C C . ARG A 1 177 ? -11.071 -3.558 8.521 1.00 84.38 177 ARG A C 1
ATOM 1424 O O . ARG A 1 177 ? -10.572 -4.353 7.732 1.00 84.38 177 ARG A O 1
ATOM 1431 N N . ILE A 1 178 ? -12.340 -3.154 8.422 1.00 80.12 178 ILE A N 1
ATOM 1432 C CA . ILE A 1 178 ? -13.238 -3.482 7.299 1.00 80.12 178 ILE A CA 1
ATOM 1433 C C . ILE A 1 178 ? -13.363 -2.293 6.332 1.00 80.12 178 ILE A C 1
ATOM 1435 O O . ILE A 1 178 ? -13.627 -2.508 5.150 1.00 80.12 178 ILE A O 1
ATOM 1439 N N . ASN A 1 179 ? -13.183 -1.074 6.849 1.00 53.28 179 ASN A N 1
ATOM 1440 C CA . ASN A 1 179 ? -13.132 0.183 6.101 1.00 53.28 179 ASN A CA 1
ATOM 1441 C C . ASN A 1 179 ? -11.684 0.665 5.986 1.00 53.28 179 ASN A C 1
ATOM 1443 O O . ASN A 1 179 ? -11.401 1.337 4.976 1.00 53.28 179 ASN A O 1
#

Sequence (179 aa):
MEVADHDDSEDDLQNISHPMVMIANGLQLEDDQRRLADNIDALGQHATSKQLATLAERSNQLRRKISAWTDEQSIYMPSAAQQRLRNQRSDYEGVAAIKTQDILLWLPSKFKDTDAVTGDLCMYEWKLREGQAYDALEEIRHVLRLRSHLFKHKDRFARGVHHNTRSNVVIANADARIN

Secondary structure (DSSP, 8-state):
-------TTSSGGGG---HHHHHHHHHHHHHHHHHHHHHHHTT-TT--HHHHHHHHHHHHHHHHHHHHHHHHHHHH-HHHHHHHHHHHTTTTTTPPPPPGGG-----GGG-S-GGGS-HHHHHHHHHHHHHHHHHHHHHHHHHHHHHHHHHHHHHHH-TT-SS-HHHHHHHHHHHTTT-

Mean predicted aligned error: 9.31 Å

Organism: Hypsizygus marmoreus (NCBI:txid39966)

Solvent-accessible surface area (backbone atoms only — not comparable to full-atom values): 10678 Å² total; per-residue (Å²): 143,82,78,79,90,74,69,82,70,65,64,74,63,74,74,67,68,56,70,60,54,53,47,51,53,52,52,51,49,55,51,53,25,50,53,49,47,54,57,55,67,74,44,58,97,76,57,50,71,69,55,52,50,54,50,54,50,52,43,52,53,50,47,51,53,52,50,57,49,54,56,59,42,36,81,81,32,53,53,43,50,53,53,52,55,56,56,63,40,85,54,74,76,80,60,78,81,80,51,64,60,73,59,83,80,63,54,63,89,73,52,94,53,69,91,63,42,62,66,66,56,48,52,41,48,49,55,51,51,52,49,51,51,54,52,53,52,50,51,51,51,48,42,52,52,50,43,56,48,50,53,54,47,41,68,71,71,50,68,93,49,91,78,47,58,72,62,52,49,58,46,51,61,39,54,68,69,76,113

Radius of gyration: 23.7 Å; Cα contacts (8 Å, |Δi|>4): 86; chains: 1; bounding box: 82×40×60 Å